Protein 2PTH (pdb70)

Sequence (193 aa):
TIKLIVGLANPGAEYAATRHNAGAWFVDLLAERLRAPLREEAKFFGYTSRVTLGGEDVRLLVPTTFMNLSGKAVAAMASFFRINPDEILVAHDELDLPPGVAKFKLGGGHGGHNGLKDIISKLGNNPNFHRLRIGIGHPGDKNKVVGFVLGKPPVSEQKLIDEAIDEAARCTEMWFTDGLTKATNRLHAFKAQ

InterPro domains:
  IPR001328 Peptidyl-tRNA hydrolase [MF_00083] (3-182)
  IPR001328 Peptidyl-tRNA hydrolase [PF01195] (5-189)
  IPR001328 Peptidyl-tRNA hydrolase [PTHR17224] (4-187)
  IPR001328 Peptidyl-tRNA hydrolase [TIGR00447] (4-176)
  IPR001328 Peptidyl-tRNA hydrolase [cd00462] (5-176)
  IPR018171 Peptidyl-tRNA hydrolase, conserved site [PS01195] (16-29)
  IPR018171 Peptidyl-tRNA hydrolase, conserved site [PS01196] (110-120)
  IPR036416 Peptidyl-tRNA hydrolase superfamily [G3DSA:3.40.50.1470] (1-194)
  IPR036416 Peptidyl-tRNA hydrolase superfamily [SSF53178] (3-192)

Organism: Escherichia coli (strain K12) (NCBI:txid83333)

GO terms:
  GO:0004045 peptidyl-tRNA hydrolase activity (F, EXP)
  GO:0004045 peptidyl-tRNA hydrolase activity (F, IDA)
  GO:0006515 protein quality control for misfolded or incompletely synthesized proteins (P, IDA)
  GO:0071236 cellular response to antibiotic (P, IMP)
  GO:0006515 protein quality control for misfolded or incompletely synthesized proteins (P, IMP)

Radius of gyration: 15.28 Å; Cα contacts (8 Å, |Δi|>4): 411; chains: 1; bounding box: 37×43×44 Å

Secondary structure (DSSP, 8-state):
---EEEE----STTTTTSGGGHHHHHHHHHHHHHT---EEEGGGTEEEEEEEETTEEEEEEEE-S-GGGTHHHHHHHHHHHT--GGGEEEEEEETTS-TT-EEEEES---TT-HHHHHHHHHTTS---SEEEEEE----SSHHHHHHHHTSPPPHHHHHHHHHHHHHHHHHHHHHHHH-HHHHHHHHHHTTT-

CATH classification: 3.40.50.1470

Foldseek 3Di:
DAAEEEFEFEDDPLQVQFQFRLRVVLLVVLCVVQVWDWDDDVQLQFTKTWDQFLNDIHMYTYHHLGQLQLLSNVLSVCVVVVNAQQNYEYEGEAQPAAQQAKAKDFFDQCVPRNNLNSNCVSNPVHRGHMYIYQYHHHPPDDVCVVCRRSDHDDPVSVVSSVNLSVLLSVLVSCCSNPNDVVSRVSRRCRVVD

B-factor: mean 18.9, std 9.04, range [7.7, 60.53]

Solvent-accessible surface area: 9333 Å² total; per-residue (Å²): 107,3,83,0,0,0,0,0,3,13,32,48,101,146,45,54,44,12,17,25,10,0,0,8,41,0,0,72,37,9,6,106,108,74,179,20,113,41,159,91,52,88,128,10,74,0,82,14,17,145,10,89,8,28,62,81,79,0,55,0,0,10,1,28,21,100,6,86,104,0,0,101,0,0,22,25,2,8,86,114,65,207,14,86,34,77,29,0,0,0,0,6,4,27,46,109,20,72,26,2,29,1,57,17,89,98,3,37,52,68,85,58,22,68,0,5,112,16,0,16,62,100,31,64,119,44,40,80,0,17,4,0,44,0,1,1,13,93,38,62,53,182,138,114,30,102,58,38,13,76,19,153,5,76,110,80,46,44,130,68,0,71,75,0,6,40,20,0,5,128,0,0,85,40,22,30,89,78,31,63,102,124,0,31,98,100,1,56,44,50,110,82,202

Nearest PDB structures (foldseek):
  4p7b-assembly2_C  TM=9.935E-01  e=9.769E-43  Salmonella enterica subsp. enterica serovar Typhimurium str. LT2
  7brd-assembly1_A  TM=9.946E-01  e=6.427E-42  Klebsiella pneumoniae
  4zxp-assembly3_A  TM=9.842E-01  e=3.214E-36  Vibrio cholerae O1 biovar El Tor str. N16961
  5ekt-assembly1_A  TM=9.846E-01  e=1.740E-35  Vibrio cholerae O1 biovar El Tor str. N16961
  5ike-assembly1_A  TM=9.834E-01  e=3.794E-35  Vibrio cholerae O1 biovar El Tor str. N16961

Structure (mmCIF, N/CA/C/O backbone):
data_2PTH
#
_entry.id   2PTH
#
_cell.length_a   47.240
_cell.length_b   63.590
_cell.length_c   62.570
_cell.angle_alpha   90.00
_cell.angle_beta   90.00
_cell.angle_gamma   90.00
#
_symmetry.space_group_name_H-M   'P 21 21 21'
#
loop_
_entity.id
_entity.type
_entity.pdbx_description
1 polymer 'PEPTIDYL-TRNA HYDROLASE'
2 water water
#
loop_
_atom_site.group_PDB
_atom_site.id
_atom_site.type_symbol
_atom_site.label_atom_id
_atom_site.label_alt_id
_atom_site.label_comp_id
_atom_site.label_asym_id
_atom_site.label_entity_id
_atom_site.label_seq_id
_atom_site.pdbx_PDB_ins_code
_atom_site.Cartn_x
_atom_site.Cartn_y
_atom_site.Cartn_z
_atom_site.occupancy
_atom_site.B_iso_or_equiv
_atom_site.auth_seq_id
_atom_site.auth_comp_id
_atom_site.auth_asym_id
_atom_site.auth_atom_id
_atom_site.pdbx_PDB_model_num
ATOM 1 N N . THR A 1 1 ? 61.211 29.177 66.942 1.00 26.01 1 THR A N 1
ATOM 2 C CA . THR A 1 1 ? 59.759 29.378 67.157 1.00 25.37 1 THR A CA 1
ATOM 3 C C . THR A 1 1 ? 59.329 30.598 66.320 1.00 22.33 1 THR A C 1
ATOM 4 O O . THR A 1 1 ? 60.189 31.310 65.796 1.00 23.19 1 THR A O 1
ATOM 8 N N . ILE A 1 2 ? 58.022 30.804 66.168 1.00 17.29 2 ILE A N 1
ATOM 9 C CA . ILE A 1 2 ? 57.484 31.912 65.369 1.00 14.84 2 ILE A CA 1
ATOM 10 C C . ILE A 1 2 ? 57.050 33.048 66.298 1.00 13.14 2 ILE A C 1
ATOM 11 O O . ILE A 1 2 ? 56.310 32.820 67.260 1.00 13.79 2 ILE A O 1
ATOM 16 N N . LYS A 1 3 ? 57.532 34.256 66.019 1.00 11.07 3 LYS A N 1
ATOM 17 C CA . LYS A 1 3 ? 57.206 35.432 66.828 1.00 10.70 3 LYS A CA 1
ATOM 18 C C . LYS A 1 3 ? 56.252 36.407 66.127 1.00 10.25 3 LYS A C 1
ATOM 19 O O . LYS A 1 3 ? 55.569 37.187 66.787 1.00 10.65 3 LYS A O 1
ATOM 25 N N . LEU A 1 4 ? 56.185 36.324 64.798 1.00 10.76 4 LEU A N 1
ATOM 26 C CA . LEU A 1 4 ? 55.347 37.208 63.995 1.00 9.44 4 LEU A CA 1
ATOM 27 C C . LEU A 1 4 ? 54.681 36.457 62.842 1.00 8.93 4 LEU A C 1
ATOM 28 O O . LEU A 1 4 ? 55.343 35.701 62.117 1.00 9.80 4 LEU A O 1
ATOM 33 N N . ILE A 1 5 ? 53.378 36.659 62.687 1.00 8.26 5 ILE A N 1
ATOM 34 C CA . ILE A 1 5 ? 52.614 36.066 61.588 1.00 8.02 5 ILE A CA 1
ATOM 35 C C . ILE A 1 5 ? 52.070 37.238 60.752 1.00 9.01 5 ILE A C 1
ATOM 36 O O . ILE A 1 5 ? 51.391 38.129 61.288 1.00 9.92 5 ILE A O 1
ATOM 41 N N . VAL A 1 6 ? 52.379 37.235 59.459 1.00 8.39 6 VAL A N 1
ATOM 42 C CA . VAL A 1 6 ? 51.973 38.289 58.526 1.00 7.78 6 VAL A CA 1
ATOM 43 C C . VAL A 1 6 ? 50.988 37.755 57.486 1.00 8.85 6 VAL A C 1
ATOM 44 O O . VAL A 1 6 ? 51.198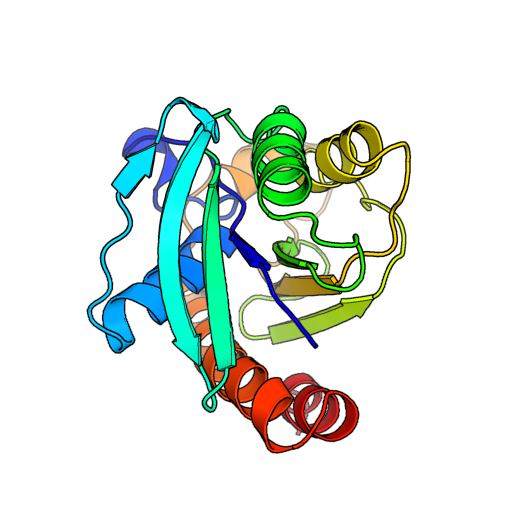 36.671 56.934 1.00 10.47 6 VAL A O 1
ATOM 48 N N . GLY A 1 7 ? 49.926 38.510 57.217 1.00 7.72 7 GLY A N 1
ATOM 49 C CA . GLY A 1 7 ? 48.954 38.112 56.211 1.00 8.66 7 GLY A CA 1
ATOM 50 C C . GLY A 1 7 ? 48.948 39.183 55.132 1.00 9.75 7 GLY A C 1
ATOM 51 O O . GLY A 1 7 ? 48.557 40.322 55.410 1.00 11.45 7 GLY A O 1
ATOM 52 N N . LEU A 1 8 ? 49.380 38.832 53.921 1.00 9.10 8 LEU A N 1
ATOM 53 C CA . LEU A 1 8 ? 49.455 39.784 52.811 1.00 8.67 8 LEU A CA 1
ATOM 54 C C . LEU A 1 8 ? 48.088 40.170 52.248 1.00 10.05 8 LEU A C 1
ATOM 55 O O . LEU A 1 8 ? 47.167 39.337 52.161 1.00 9.21 8 LEU A O 1
ATOM 60 N N . ALA A 1 9 ? 47.973 41.436 51.846 1.00 10.21 9 ALA A N 1
ATOM 61 C CA . ALA A 1 9 ? 46.723 41.964 51.328 1.00 9.34 9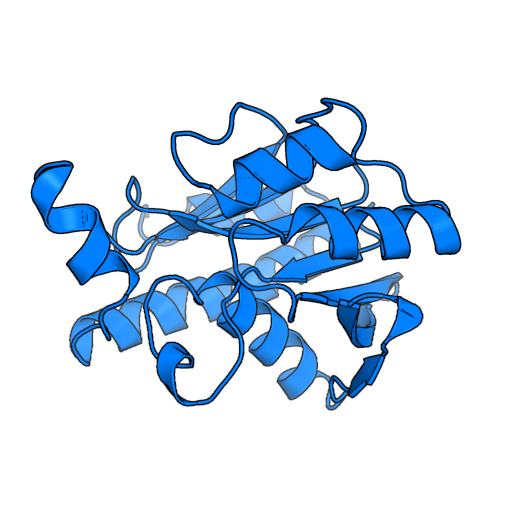 ALA A CA 1
ATOM 62 C C . ALA A 1 9 ? 46.894 43.363 50.763 1.00 10.40 9 ALA A C 1
ATOM 63 O O . ALA A 1 9 ? 47.982 43.952 50.812 1.00 10.86 9 ALA A O 1
ATOM 65 N N . ASN A 1 10 ? 45.800 43.851 50.177 1.00 11.20 10 ASN A N 1
ATOM 66 C CA . ASN A 1 10 ? 45.674 45.224 49.691 1.00 10.73 10 ASN A CA 1
ATOM 67 C C . ASN A 1 10 ? 44.612 45.790 50.638 1.00 11.80 10 ASN A C 1
ATOM 68 O O . ASN A 1 10 ? 43.665 45.086 51.025 1.00 11.58 10 ASN A O 1
ATOM 73 N N . PRO A 1 11 ? 44.748 47.060 51.028 1.00 12.39 11 PRO A N 1
ATOM 74 C CA . PRO A 1 11 ? 43.768 47.645 51.954 1.00 13.56 11 PRO A CA 1
ATOM 75 C C . PRO A 1 11 ? 42.468 48.144 51.352 1.00 15.52 11 PRO A C 1
ATOM 76 O O . PRO A 1 11 ? 42.402 48.468 50.167 1.00 15.33 11 PRO A O 1
ATOM 80 N N . GLY A 1 12 ? 41.437 48.214 52.193 1.00 17.66 12 GLY A N 1
ATOM 81 C CA . GLY A 1 12 ? 40.147 48.728 51.755 1.00 18.82 12 GLY A CA 1
ATOM 82 C C . GLY A 1 12 ? 39.119 47.707 51.324 1.00 21.42 12 GLY A C 1
ATOM 83 O O . GLY A 1 12 ? 39.462 46.618 50.848 1.00 20.44 12 GLY A O 1
ATOM 84 N N . ALA A 1 13 ? 37.846 48.077 51.456 1.00 22.26 13 ALA A N 1
ATOM 85 C CA . ALA A 1 13 ? 36.730 47.200 51.083 1.00 24.43 13 ALA A CA 1
ATOM 86 C C . ALA A 1 13 ? 36.788 46.785 49.607 1.00 24.17 13 ALA A C 1
ATOM 87 O O . ALA A 1 13 ? 36.318 45.710 49.243 1.00 27.62 13 ALA A O 1
ATOM 89 N N . GLU A 1 14 ? 37.391 47.625 48.775 1.00 24.16 14 GLU A N 1
ATOM 90 C CA . GLU A 1 14 ? 37.546 47.356 47.341 1.00 25.13 14 GLU A CA 1
ATOM 91 C C . GLU A 1 14 ? 38.291 46.016 47.067 1.00 24.48 14 GLU A C 1
ATOM 92 O O . GLU A 1 14 ? 37.970 45.307 46.108 1.00 25.84 14 GLU A O 1
ATOM 98 N N . TYR A 1 15 ? 39.247 45.658 47.926 1.00 21.05 15 TYR A N 1
ATOM 99 C CA . TYR A 1 15 ? 40.045 44.438 47.748 1.00 18.68 15 TYR A CA 1
ATOM 100 C C . TYR A 1 15 ? 39.799 43.329 48.775 1.00 18.51 15 TYR A C 1
ATOM 101 O O . TYR A 1 15 ? 40.372 42.241 48.651 1.00 17.56 15 TYR A O 1
ATOM 110 N N . ALA A 1 16 ? 38.926 43.579 49.749 1.00 17.49 16 ALA A N 1
ATOM 111 C CA . ALA A 1 16 ? 38.655 42.631 50.841 1.00 17.87 16 ALA A CA 1
ATOM 112 C C . ALA A 1 16 ? 38.326 41.173 50.508 1.00 17.10 16 ALA A C 1
ATOM 113 O O . ALA A 1 16 ? 38.751 40.263 51.228 1.00 18.57 16 ALA A O 1
ATOM 115 N N . ALA A 1 17 ? 37.558 40.952 49.449 1.00 16.00 17 ALA A N 1
ATOM 116 C CA . ALA A 1 17 ? 37.172 39.599 49.062 1.00 16.08 17 ALA A CA 1
ATOM 117 C C . ALA A 1 17 ? 37.973 39.039 47.895 1.00 15.06 17 ALA A C 1
ATOM 118 O O . ALA A 1 17 ? 37.610 37.991 47.351 1.00 16.19 17 ALA A O 1
ATOM 120 N N . THR A 1 18 ? 39.030 39.731 47.471 1.00 12.49 18 THR A N 1
ATOM 121 C CA . THR A 1 18 ? 39.800 39.239 46.348 1.00 11.60 18 THR A CA 1
ATOM 122 C C . THR A 1 18 ? 40.812 38.163 46.757 1.00 11.83 18 THR A C 1
ATOM 123 O O . THR A 1 18 ? 41.269 38.118 47.904 1.00 11.12 18 THR A O 1
ATOM 127 N N . ARG A 1 19 ? 41.187 37.330 45.788 1.00 11.35 19 ARG A N 1
ATOM 128 C CA . ARG A 1 19 ? 42.133 36.242 46.015 1.00 11.14 19 ARG A CA 1
ATOM 129 C C . ARG A 1 19 ? 43.484 36.683 46.584 1.00 10.37 19 ARG A C 1
ATOM 130 O O . ARG A 1 19 ? 44.085 35.971 47.397 1.00 11.21 19 ARG A O 1
ATOM 138 N N . HIS A 1 20 ? 43.971 37.848 46.159 1.00 11.25 20 HIS A N 1
ATOM 139 C CA . HIS A 1 20 ? 45.259 38.360 46.616 1.00 10.58 20 HIS A CA 1
ATOM 140 C C . HIS A 1 20 ? 45.287 38.689 48.113 1.00 10.54 20 HIS A C 1
ATOM 141 O O . HIS A 1 20 ? 46.356 38.974 48.660 1.00 11.74 20 HIS A O 1
ATOM 148 N N . ASN A 1 21 ? 44.120 38.674 48.759 1.00 9.07 21 ASN A N 1
ATOM 149 C CA . ASN A 1 21 ? 44.012 38.932 50.199 1.00 9.26 21 ASN A CA 1
ATOM 150 C C . ASN A 1 21 ? 43.904 37.635 51.018 1.00 10.36 21 ASN A C 1
ATOM 151 O O . ASN A 1 21 ? 43.600 37.680 52.213 1.00 9.67 21 ASN A O 1
ATOM 156 N N . ALA A 1 22 ? 44.165 36.485 50.397 1.00 9.40 22 ALA A N 1
ATOM 157 C CA . ALA A 1 22 ? 44.053 35.205 51.110 1.00 9.51 22 ALA A CA 1
ATOM 158 C C . ALA A 1 22 ? 44.865 35.155 52.411 1.00 8.79 22 ALA A C 1
ATOM 159 O O . ALA A 1 22 ? 44.400 34.605 53.416 1.00 10.04 22 ALA A O 1
ATOM 161 N N . GLY A 1 23 ? 46.066 35.728 52.400 1.00 8.83 23 GLY A N 1
ATOM 162 C CA . GLY A 1 23 ? 46.897 35.747 53.595 1.00 9.40 23 GLY A CA 1
ATOM 163 C C . GLY A 1 23 ? 46.207 36.470 54.749 1.00 9.22 23 GLY A C 1
ATOM 164 O O . GLY A 1 23 ? 46.256 36.022 55.908 1.00 9.32 23 GLY A O 1
ATOM 165 N N . ALA A 1 24 ? 45.568 37.599 54.443 1.00 9.32 24 ALA A N 1
ATOM 166 C CA . ALA A 1 24 ? 44.849 38.362 55.461 1.00 9.28 24 ALA A CA 1
ATOM 167 C C . ALA A 1 24 ? 43.673 37.557 56.013 1.00 10.12 24 ALA A C 1
ATOM 168 O O . ALA A 1 24 ? 43.357 37.679 57.193 1.00 10.63 24 ALA A O 1
ATOM 170 N N . TRP A 1 25 ? 43.006 36.764 55.168 1.00 9.97 25 TRP A N 1
ATOM 171 C CA . TRP A 1 25 ? 41.871 35.949 55.633 1.00 9.82 25 TRP A CA 1
ATOM 172 C C . TRP A 1 25 ? 42.353 35.028 56.745 1.00 9.85 25 TRP A C 1
ATOM 173 O O . TRP A 1 25 ? 41.662 34.822 57.738 1.00 10.12 25 TRP A O 1
ATOM 184 N N . PHE A 1 26 ? 43.545 34.471 56.565 1.00 9.79 26 PHE A N 1
ATOM 185 C CA . PHE A 1 26 ? 44.129 33.578 57.560 1.00 10.13 26 PHE A CA 1
ATOM 186 C C . PHE A 1 26 ? 44.377 34.312 58.884 1.00 11.00 26 PHE A C 1
ATOM 187 O O . PHE A 1 26 ? 43.963 33.839 59.959 1.00 10.20 26 PHE A O 1
ATOM 195 N N . VAL A 1 27 ? 45.034 35.468 58.814 1.00 9.46 27 VAL A N 1
ATOM 196 C CA . VAL A 1 27 ? 45.309 36.232 60.026 1.00 10.83 27 VAL A CA 1
ATOM 197 C C . VAL A 1 27 ? 44.011 36.685 60.713 1.00 12.19 27 VAL A C 1
ATOM 198 O O . VAL A 1 27 ? 43.918 36.646 61.943 1.00 12.58 27 VAL A O 1
ATOM 202 N N . ASP A 1 28 ? 43.005 37.068 59.925 1.00 11.70 28 ASP A N 1
ATOM 203 C CA . ASP A 1 28 ? 41.716 37.485 60.477 1.00 14.98 28 ASP A CA 1
ATOM 204 C C . ASP A 1 28 ? 41.104 36.335 61.262 1.00 15.05 28 ASP A C 1
ATOM 205 O O . ASP A 1 28 ? 40.548 36.551 62.333 1.00 15.37 28 ASP A O 1
ATOM 210 N N . LEU A 1 29 ? 41.185 35.123 60.714 1.00 14.85 29 LEU A N 1
ATOM 211 C CA . LEU A 1 29 ? 40.633 33.949 61.386 1.00 15.10 29 LEU A CA 1
ATOM 212 C C . LEU A 1 29 ? 41.290 33.751 62.750 1.00 14.89 29 LEU A C 1
ATOM 213 O O . LEU A 1 29 ? 40.593 33.518 63.745 1.00 15.05 29 LEU A O 1
ATOM 218 N N . LEU A 1 30 ? 42.619 33.836 62.810 1.00 14.24 30 LEU A N 1
ATOM 219 C CA . LEU A 1 30 ? 43.323 33.671 64.089 1.00 15.40 30 LEU A CA 1
ATOM 220 C C . LEU A 1 30 ? 42.868 34.713 65.119 1.00 17.09 30 LEU A C 1
ATOM 221 O O . LEU A 1 30 ? 42.573 34.378 66.269 1.00 15.99 30 LEU A O 1
ATOM 226 N N . ALA A 1 31 ? 42.807 35.975 64.698 1.00 15.95 31 ALA A N 1
ATOM 227 C CA . ALA A 1 31 ? 42.388 37.057 65.582 1.00 16.76 31 ALA A CA 1
ATOM 228 C C . ALA A 1 31 ? 40.941 36.875 66.037 1.00 17.89 31 ALA A C 1
ATOM 229 O O . ALA A 1 31 ? 40.636 37.058 67.218 1.00 17.97 31 ALA A O 1
ATOM 231 N N . GLU A 1 32 ? 40.060 36.477 65.124 1.00 17.21 32 GLU A N 1
ATOM 232 C CA . GLU A 1 32 ? 38.646 36.282 65.463 1.00 20.61 32 GLU A CA 1
ATOM 233 C C . GLU A 1 32 ? 38.475 35.208 66.541 1.00 20.93 32 GLU A C 1
ATOM 234 O O . GLU A 1 32 ? 37.832 35.445 67.569 1.00 19.52 32 GLU A O 1
ATOM 240 N N . ARG A 1 33 ? 39.095 34.050 66.332 1.00 20.20 33 ARG A N 1
ATOM 241 C CA . ARG A 1 33 ? 38.978 32.955 67.287 1.00 21.83 33 ARG A CA 1
ATOM 242 C C . ARG A 1 33 ? 39.501 33.264 68.671 1.00 21.87 33 ARG A C 1
ATOM 243 O O . ARG A 1 33 ? 39.012 32.716 69.663 1.00 21.55 33 ARG A O 1
ATOM 251 N N . LEU A 1 34 ? 40.491 34.141 68.743 1.00 19.69 34 LEU A N 1
ATOM 252 C CA . LEU A 1 34 ? 41.060 34.513 70.025 1.00 19.93 34 LEU A CA 1
ATOM 253 C C . LEU A 1 34 ? 40.420 35.787 70.584 1.00 20.52 34 LEU A C 1
ATOM 254 O O . LEU A 1 34 ? 40.701 36.174 71.716 1.00 21.36 34 LEU A O 1
ATOM 259 N N . ARG A 1 35 ? 39.520 36.395 69.807 1.00 19.61 35 ARG A N 1
ATOM 260 C CA . ARG A 1 35 ? 38.850 37.649 70.176 1.00 19.89 35 ARG A CA 1
ATOM 261 C C . ARG A 1 35 ? 39.885 38.760 70.415 1.00 20.20 35 ARG A C 1
ATOM 262 O O . ARG A 1 35 ? 39.724 39.580 71.320 1.00 20.50 35 ARG A O 1
ATOM 270 N N . ALA A 1 36 ? 40.943 38.781 69.602 1.00 20.10 36 ALA A N 1
ATOM 271 C CA . ALA A 1 36 ? 42.010 39.782 69.718 1.00 21.01 36 ALA A CA 1
ATOM 272 C C . ALA A 1 36 ? 42.044 40.637 68.457 1.00 22.51 36 ALA A C 1
ATOM 273 O O . ALA A 1 36 ? 42.878 40.420 67.563 1.00 24.94 36 ALA A O 1
ATOM 275 N N . PRO A 1 37 ? 41.192 41.671 68.403 1.00 21.72 37 PRO A N 1
ATOM 276 C CA . PRO A 1 37 ? 41.054 42.605 67.284 1.00 22.25 37 PRO A CA 1
ATOM 277 C C . PRO A 1 37 ? 42.341 43.257 66.783 1.00 18.40 37 PRO A C 1
ATOM 278 O O . PRO A 1 37 ? 43.233 43.592 67.556 1.00 18.15 37 PRO A O 1
ATOM 282 N N . LEU A 1 38 ? 42.415 43.409 65.469 1.00 18.17 38 LEU A N 1
ATOM 283 C CA . LEU A 1 38 ? 43.549 44.034 64.814 1.00 17.50 38 LEU A CA 1
ATOM 284 C C . LEU A 1 38 ? 43.269 45.532 64.779 1.00 17.30 38 LEU A C 1
ATOM 285 O O . LEU A 1 38 ? 42.149 45.954 64.475 1.00 17.77 38 LEU A O 1
ATOM 290 N N . ARG A 1 39 ? 44.284 46.332 65.072 1.00 15.70 39 ARG A N 1
ATOM 291 C CA . ARG A 1 39 ? 44.136 47.784 65.073 1.00 16.85 39 ARG A CA 1
ATOM 292 C C . ARG A 1 39 ? 45.285 48.360 64.244 1.00 14.47 39 ARG A C 1
ATOM 293 O O . ARG A 1 39 ? 46.427 47.904 64.369 1.00 15.22 39 ARG A O 1
ATOM 301 N N . GLU A 1 40 ? 44.994 49.314 63.364 1.00 13.63 40 GLU A N 1
ATOM 302 C CA . GLU A 1 40 ? 46.056 49.875 62.542 1.00 13.88 40 GLU A CA 1
ATOM 303 C C . GLU A 1 40 ? 47.002 50.769 63.343 1.00 15.57 40 GLU A C 1
ATOM 304 O O . GLU A 1 40 ? 46.558 51.611 64.131 1.00 16.57 40 GLU A O 1
ATOM 310 N N . GLU A 1 41 ? 48.298 50.518 63.216 1.00 15.75 41 GLU A N 1
ATOM 311 C CA . GLU A 1 41 ? 49.306 51.329 63.889 1.00 18.17 41 GLU A CA 1
ATOM 312 C C . GLU A 1 41 ? 50.187 51.940 62.805 1.00 19.13 41 GLU A C 1
ATOM 313 O O . GLU A 1 41 ? 50.884 51.215 62.092 1.00 18.17 41 GLU A O 1
ATOM 319 N N . ALA A 1 42 ? 50.156 53.268 62.692 1.00 19.06 42 ALA A N 1
ATOM 320 C CA . ALA A 1 42 ? 50.937 54.005 61.692 1.00 20.62 42 ALA A CA 1
ATOM 321 C C . ALA A 1 42 ? 52.411 53.601 61.657 1.00 19.99 42 ALA A C 1
ATOM 322 O O . ALA A 1 42 ? 52.986 53.368 60.589 1.00 19.76 42 ALA A O 1
ATOM 324 N N . LYS A 1 43 ? 52.996 53.497 62.842 1.00 19.75 43 LYS A N 1
ATOM 325 C CA . LYS A 1 43 ? 54.397 53.138 63.027 1.00 21.13 43 LYS A CA 1
ATOM 326 C C . LYS A 1 43 ? 54.811 51.838 62.313 1.00 18.88 43 LYS A C 1
ATOM 327 O O . LYS A 1 43 ? 55.964 51.700 61.878 1.00 18.14 43 LYS A O 1
ATOM 333 N N . PHE A 1 44 ? 53.871 50.900 62.196 1.00 14.92 44 PHE A N 1
ATOM 334 C CA . PHE A 1 44 ? 54.138 49.606 61.569 1.00 14.10 44 PHE A CA 1
ATOM 335 C C . PHE A 1 44 ? 53.488 49.430 60.188 1.00 12.49 44 PHE A C 1
ATOM 336 O O . PHE A 1 44 ? 53.562 48.351 59.599 1.00 12.33 44 PHE A O 1
ATOM 344 N N . PHE A 1 45 ? 52.850 50.486 59.686 1.00 11.37 45 PHE A N 1
ATOM 345 C CA . PHE A 1 45 ? 52.207 50.484 58.368 1.00 11.72 45 PHE A CA 1
ATOM 346 C C . PHE A 1 45 ? 51.216 49.338 58.152 1.00 11.15 45 PHE A C 1
ATOM 347 O O . PHE A 1 45 ? 51.174 48.724 57.073 1.00 11.15 45 PHE A O 1
ATOM 355 N N . GLY A 1 46 ? 50.420 49.048 59.177 1.00 11.11 46 GLY A N 1
ATOM 356 C CA . GLY A 1 46 ? 49.445 47.983 59.047 1.00 11.13 46 GLY A CA 1
ATOM 357 C C . GLY A 1 46 ? 48.702 47.686 60.326 1.00 10.45 46 GLY A C 1
ATOM 358 O O . GLY A 1 46 ? 48.919 48.341 61.356 1.00 12.07 46 GLY A O 1
ATOM 359 N N . TYR A 1 47 ? 47.772 46.737 60.236 1.00 10.24 47 TYR A N 1
ATOM 360 C CA . TYR A 1 47 ? 46.986 46.296 61.385 1.00 9.05 47 TYR A CA 1
ATOM 361 C C . TYR A 1 47 ? 47.843 45.353 62.213 1.00 11.30 47 TYR A C 1
ATOM 362 O O . TYR A 1 47 ? 48.517 44.468 61.663 1.00 11.29 47 TYR A O 1
ATOM 371 N N . THR A 1 48 ? 47.818 45.518 63.527 1.00 10.76 48 THR A N 1
ATOM 372 C CA . THR A 1 48 ? 48.601 44.651 64.399 1.00 12.46 48 THR A CA 1
ATOM 373 C C . THR A 1 48 ? 47.750 44.148 65.560 1.00 12.91 48 THR A C 1
ATOM 374 O O . THR A 1 48 ? 46.697 44.718 65.874 1.00 13.18 48 THR A O 1
ATOM 378 N N . SER A 1 49 ? 48.216 43.076 66.187 1.00 12.54 49 SER A N 1
ATOM 379 C CA . SER A 1 49 ? 47.569 42.506 67.359 1.00 13.91 49 SER A CA 1
ATOM 380 C C . SER A 1 49 ? 48.591 41.616 68.062 1.00 15.28 49 SER A C 1
ATOM 381 O O . SER A 1 49 ? 49.634 41.282 67.491 1.00 14.06 49 SER A O 1
ATOM 384 N N . ARG A 1 50 ? 48.307 41.263 69.308 1.00 17.24 50 ARG A N 1
ATOM 385 C CA . ARG A 1 50 ? 49.193 40.406 70.094 1.00 19.82 50 ARG A CA 1
ATOM 386 C C . ARG A 1 50 ? 48.310 39.305 70.653 1.00 19.54 50 ARG A C 1
ATOM 387 O O . ARG A 1 50 ? 47.258 39.587 71.236 1.00 21.24 50 ARG A O 1
ATOM 395 N N . VAL A 1 51 ? 48.693 38.055 70.431 1.00 18.12 51 VAL A N 1
ATOM 396 C CA . VAL A 1 51 ? 47.899 36.936 70.917 1.00 18.63 51 VAL A CA 1
ATOM 397 C C . VAL A 1 51 ? 48.760 35.847 71.548 1.00 19.05 51 VAL A C 1
ATOM 398 O O . VAL A 1 51 ? 49.985 35.857 71.434 1.00 17.48 51 VAL A O 1
ATOM 402 N N . THR A 1 52 ? 48.097 34.915 72.221 1.00 19.86 52 THR A N 1
ATOM 403 C CA . THR A 1 52 ? 48.769 33.788 72.841 1.00 21.55 52 THR A CA 1
ATOM 404 C C . THR A 1 52 ? 48.328 32.597 72.001 1.00 21.19 52 THR A C 1
ATOM 405 O O . THR A 1 52 ? 47.134 32.345 71.840 1.00 23.26 52 THR A O 1
ATOM 409 N N . LEU A 1 53 ? 49.288 31.906 71.411 1.00 19.77 53 LEU A N 1
ATOM 410 C CA . LEU A 1 53 ? 48.986 30.767 70.574 1.00 20.73 53 LEU A CA 1
ATOM 411 C C . LEU A 1 53 ? 49.847 29.600 71.061 1.00 20.67 53 LEU 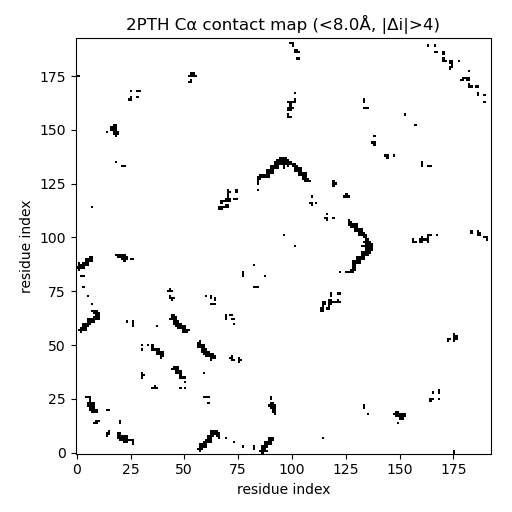A C 1
ATOM 412 O O . LEU A 1 53 ? 51.075 29.710 71.140 1.00 19.68 53 LEU A O 1
ATOM 417 N N . GLY A 1 54 ? 49.194 28.514 71.462 1.00 20.29 54 GLY A N 1
ATOM 418 C CA . GLY A 1 54 ? 49.919 27.359 71.962 1.00 20.28 54 GLY A CA 1
ATOM 419 C C . GLY A 1 54 ? 50.745 27.726 73.179 1.00 20.95 54 GLY A C 1
ATOM 420 O O . GLY A 1 54 ? 51.776 27.109 73.441 1.00 23.23 54 GLY A O 1
ATOM 421 N N . GLY A 1 55 ? 50.278 28.724 73.928 1.00 20.13 55 GLY A N 1
ATOM 422 C CA . GLY A 1 55 ? 50.980 29.187 75.114 1.00 18.82 55 GLY A CA 1
ATOM 423 C C . GLY A 1 55 ? 52.073 30.206 74.838 1.00 18.19 55 GLY A C 1
ATOM 424 O O . GLY A 1 55 ? 52.609 30.804 75.770 1.00 18.75 55 GLY A O 1
ATOM 425 N N . GLU A 1 56 ? 52.389 30.435 73.563 1.00 16.90 56 GLU A N 1
ATOM 426 C CA . GLU A 1 56 ? 53.446 31.368 73.182 1.00 15.35 56 GLU A CA 1
ATOM 427 C C . GLU A 1 56 ? 52.933 32.743 72.781 1.00 16.52 56 GLU A C 1
ATOM 428 O O . GLU A 1 56 ? 51.817 32.868 72.270 1.00 16.37 56 GLU A O 1
ATOM 434 N N . ASP A 1 57 ? 53.780 33.751 72.986 1.00 16.00 57 ASP A N 1
ATOM 435 C CA . ASP A 1 57 ? 53.496 35.160 72.679 1.00 18.03 57 ASP A CA 1
ATOM 436 C C . ASP A 1 57 ? 53.761 35.390 71.186 1.00 17.64 57 ASP A C 1
ATOM 437 O O . ASP A 1 57 ? 54.905 35.273 70.740 1.00 16.81 57 ASP A O 1
ATOM 442 N N . VAL A 1 58 ? 52.723 35.735 70.426 1.00 14.88 58 VAL A N 1
ATOM 443 C CA . VAL A 1 58 ? 52.866 35.944 68.988 1.00 13.77 58 VAL A CA 1
ATOM 444 C C . VAL A 1 58 ? 52.213 37.253 68.538 1.00 13.82 58 VAL A C 1
ATOM 445 O O . VAL A 1 58 ? 51.139 37.615 69.022 1.00 15.42 58 VAL A O 1
ATOM 449 N N . ARG A 1 59 ? 52.871 37.973 67.630 1.00 12.67 59 ARG A N 1
ATOM 450 C CA . ARG A 1 59 ? 52.305 39.207 67.090 1.00 11.24 59 ARG A CA 1
ATOM 451 C C . ARG A 1 59 ? 51.750 38.961 65.676 1.00 10.20 59 ARG A C 1
ATOM 452 O O . ARG A 1 59 ? 52.268 38.127 64.927 1.00 10.12 59 ARG A O 1
ATOM 460 N N . LEU A 1 60 ? 50.677 39.671 65.339 1.00 9.09 60 LEU A N 1
ATOM 461 C CA . LEU A 1 60 ? 50.021 39.555 64.041 1.00 9.25 60 LEU A CA 1
ATOM 462 C C . LEU A 1 60 ? 50.156 40.862 63.271 1.00 10.06 60 LEU A C 1
ATOM 463 O O . LEU A 1 60 ? 50.101 41.944 63.870 1.00 10.53 60 LEU A O 1
ATOM 468 N N . LEU A 1 61 ? 50.288 40.762 61.952 1.00 8.80 61 LEU A N 1
ATOM 469 C CA . LEU A 1 61 ? 50.410 41.936 61.093 1.00 9.00 61 LEU A CA 1
ATOM 470 C C . LEU A 1 61 ? 49.740 41.746 59.738 1.00 9.37 61 LEU A C 1
ATOM 471 O O . LEU A 1 61 ? 49.914 40.705 59.099 1.00 9.87 61 LEU A O 1
ATOM 476 N N . VAL A 1 62 ? 48.929 42.718 59.331 1.00 7.80 62 VAL A N 1
ATOM 477 C CA . VAL A 1 62 ? 48.323 42.717 58.004 1.00 9.17 62 VAL A CA 1
ATOM 478 C C . VAL A 1 62 ? 48.707 44.121 57.489 1.00 10.24 62 VAL A C 1
ATOM 479 O O . VAL A 1 62 ? 48.192 45.129 57.981 1.00 11.00 62 VAL A O 1
ATOM 483 N N . PRO A 1 63 ? 49.667 44.210 56.555 1.00 10.13 63 PRO A N 1
ATOM 484 C CA . PRO A 1 63 ? 50.086 45.517 56.028 1.00 10.46 63 PRO A CA 1
ATOM 485 C C . PRO A 1 63 ? 48.964 46.309 55.341 1.00 10.24 63 PRO A C 1
ATOM 486 O O . PRO A 1 63 ? 48.053 45.725 54.731 1.00 10.55 63 PRO A O 1
ATOM 490 N N . THR A 1 64 ? 49.042 47.637 55.427 1.00 10.10 64 THR A N 1
ATOM 491 C CA . THR A 1 64 ? 48.067 48.504 54.757 1.00 10.67 64 THR A CA 1
ATOM 492 C C . THR A 1 64 ? 48.822 49.388 53.744 1.00 12.16 64 THR A C 1
ATOM 493 O O . THR A 1 64 ? 48.327 50.434 53.314 1.00 14.25 64 THR A O 1
ATOM 497 N N . THR A 1 65 ? 49.986 48.912 53.316 1.00 11.26 65 THR A N 1
ATOM 498 C CA . THR A 1 65 ? 50.867 49.625 52.383 1.00 11.23 65 THR A CA 1
ATOM 499 C C . THR A 1 65 ? 50.519 49.480 50.895 1.00 10.87 65 THR A C 1
ATOM 500 O O . THR A 1 65 ? 51.024 50.249 50.067 1.00 10.86 65 THR A O 1
ATOM 504 N N . PHE A 1 66 ? 49.685 48.473 50.600 1.00 9.91 66 PHE A N 1
ATOM 505 C CA . PHE A 1 66 ? 49.311 47.977 49.263 1.00 9.40 66 PHE A CA 1
ATOM 506 C C . PHE A 1 66 ? 50.358 46.858 49.060 1.00 9.50 66 PHE A C 1
ATOM 507 O O . PHE A 1 66 ? 51.497 46.943 49.555 1.00 9.58 66 PHE A O 1
ATOM 515 N N . MET A 1 67 ? 49.953 45.812 48.346 1.00 10.22 67 MET A N 1
ATOM 516 C CA . MET A 1 67 ? 50.774 44.615 48.148 1.00 9.85 67 MET A CA 1
ATOM 517 C C . MET A 1 67 ? 52.249 44.776 47.826 1.00 9.76 67 MET A C 1
ATOM 518 O O . MET A 1 67 ? 53.116 44.246 48.534 1.00 10.41 67 MET A O 1
ATOM 523 N N . ASN A 1 68 ? 52.545 45.514 46.768 1.00 10.16 68 ASN A N 1
ATOM 524 C CA . ASN A 1 68 ? 53.925 45.668 46.326 1.00 11.23 68 ASN A CA 1
ATOM 525 C C . ASN A 1 68 ? 54.845 46.459 47.231 1.00 10.99 68 ASN A C 1
ATOM 526 O O . ASN A 1 68 ? 56.052 46.507 46.988 1.00 11.84 68 ASN A O 1
ATOM 531 N N . LEU A 1 69 ? 54.288 47.030 48.298 1.00 11.25 69 LEU A N 1
ATOM 532 C CA . LEU A 1 69 ? 55.053 47.823 49.269 1.00 12.55 69 LEU A CA 1
ATOM 533 C C . LEU A 1 69 ? 55.024 47.190 50.677 1.00 12.54 69 LEU A C 1
ATOM 534 O O . LEU A 1 69 ? 55.407 47.830 51.672 1.00 12.22 69 LEU A O 1
ATOM 539 N N . SER A 1 70 ? 54.622 45.916 50.744 1.00 11.62 70 SER A N 1
ATOM 540 C CA . SER A 1 70 ? 54.525 45.155 51.998 1.00 12.11 70 SER A CA 1
ATOM 541 C C . SER A 1 70 ? 55.799 45.056 52.847 1.00 10.85 70 SER A C 1
ATOM 542 O O . SER A 1 70 ? 55.726 44.992 54.084 1.00 11.31 70 SER A O 1
ATOM 545 N N . GLY A 1 71 ? 56.952 44.989 52.189 1.00 11.15 71 GLY A N 1
ATOM 546 C CA . GLY A 1 71 ? 58.220 44.848 52.902 1.00 11.53 71 GLY A CA 1
ATOM 547 C C . GLY A 1 71 ? 58.444 45.861 54.012 1.00 11.52 71 GLY A C 1
ATOM 548 O O . GLY A 1 71 ? 58.993 45.551 55.060 1.00 11.84 71 GLY A O 1
ATOM 549 N N . LYS A 1 72 ? 58.013 47.083 53.748 1.00 12.15 72 LYS A N 1
ATOM 550 C CA . LYS A 1 72 ? 58.108 48.217 54.658 1.00 14.06 72 LYS A CA 1
ATOM 551 C C . LYS A 1 72 ? 57.485 47.901 56.045 1.00 12.57 72 LYS A C 1
ATOM 552 O O . LYS A 1 72 ? 58.096 48.147 57.094 1.00 11.92 72 LYS A O 1
ATOM 563 N N . ALA A 1 73 ? 56.279 47.331 56.042 1.00 10.13 73 ALA A N 1
ATOM 564 C CA . ALA A 1 73 ? 55.587 46.983 57.280 1.00 9.31 73 ALA A CA 1
ATOM 565 C C . ALA A 1 73 ? 56.285 45.835 58.031 1.00 9.78 73 ALA A C 1
ATOM 566 O O . ALA A 1 73 ? 56.529 45.926 59.239 1.00 10.79 73 ALA A O 1
ATOM 568 N N . VAL A 1 74 ? 56.630 44.764 57.313 1.00 9.66 74 VAL A N 1
ATOM 569 C CA . VAL A 1 74 ? 57.285 43.616 57.939 1.00 9.29 74 VAL A CA 1
ATOM 570 C C . VAL A 1 74 ? 58.612 44.039 58.563 1.00 9.82 74 VAL A C 1
ATOM 571 O O . VAL A 1 74 ? 58.895 43.711 59.715 1.00 11.38 74 VAL A O 1
ATOM 575 N N . ALA A 1 75 ? 59.393 44.821 57.823 1.00 10.29 75 ALA A N 1
ATOM 576 C CA . ALA A 1 75 ? 60.682 45.312 58.300 1.00 11.31 75 ALA A CA 1
ATOM 577 C C . ALA A 1 75 ? 60.525 46.202 59.540 1.00 11.77 75 ALA A C 1
ATOM 578 O O . ALA A 1 75 ? 61.291 46.071 60.497 1.00 11.42 75 ALA A O 1
ATOM 580 N N . ALA A 1 76 ? 59.527 47.089 59.542 1.00 12.69 76 ALA A N 1
ATOM 581 C CA . ALA A 1 76 ? 59.299 47.979 60.697 1.00 13.49 76 ALA A CA 1
ATOM 582 C C . ALA A 1 76 ? 58.986 47.175 61.967 1.00 14.45 76 ALA A C 1
ATOM 583 O O . ALA A 1 76 ? 59.542 47.431 63.043 1.00 14.79 76 ALA A O 1
ATOM 585 N N . MET A 1 77 ? 58.109 46.185 61.843 1.00 13.99 77 MET A N 1
ATOM 586 C CA . MET A 1 77 ? 57.739 45.355 62.989 1.00 14.35 77 MET A CA 1
ATOM 587 C C . MET A 1 77 ? 58.917 44.501 63.460 1.00 12.96 77 MET A C 1
ATOM 588 O O . MET A 1 77 ? 59.213 44.428 64.655 1.00 14.00 77 MET A O 1
ATOM 597 N N . ALA A 1 78 ? 59.589 43.848 62.517 1.00 13.16 78 ALA A N 1
ATOM 598 C CA . ALA A 1 78 ? 60.725 42.992 62.840 1.00 13.47 78 ALA A CA 1
ATOM 599 C C . ALA A 1 78 ? 61.846 43.781 63.518 1.00 14.50 78 ALA A C 1
ATOM 600 O O . ALA A 1 78 ? 62.496 43.279 64.439 1.00 14.59 78 ALA A O 1
ATOM 602 N N . SER A 1 79 ? 62.071 45.016 63.079 1.00 14.09 79 SER A N 1
ATOM 603 C CA . SER A 1 79 ? 63.131 45.819 63.682 1.00 16.15 79 SER A CA 1
ATOM 604 C C . SER A 1 79 ? 62.782 46.304 65.094 1.00 15.62 79 SER A C 1
ATOM 605 O O . SER A 1 79 ? 63.621 46.241 65.993 1.00 16.14 79 SER A O 1
ATOM 610 N N . PHE A 1 80 ? 61.541 46.721 65.315 1.00 13.46 80 PHE A N 1
ATOM 611 C CA . PHE A 1 80 ? 61.153 47.195 66.637 1.00 14.52 80 PHE A CA 1
ATOM 612 C C . PHE A 1 80 ? 61.192 46.096 67.709 1.00 16.12 80 PHE A C 1
ATOM 613 O O . PHE A 1 80 ? 61.635 46.319 68.839 1.00 16.56 80 PHE A O 1
ATOM 621 N N . PHE A 1 81 ? 60.665 44.927 67.371 1.00 14.57 81 PHE A N 1
ATOM 622 C CA . PHE A 1 81 ? 60.629 43.815 68.317 1.00 14.75 81 PHE A CA 1
ATOM 623 C C . PHE A 1 81 ? 61.848 42.900 68.217 1.00 13.88 81 PHE A C 1
ATOM 624 O O . PHE A 1 81 ? 61.949 41.914 68.940 1.00 14.07 81 PHE A O 1
ATOM 632 N N . ARG A 1 82 ? 62.757 43.236 67.306 1.00 13.30 82 ARG A N 1
ATOM 633 C CA . ARG A 1 82 ? 63.987 42.481 67.088 1.00 14.75 82 ARG A CA 1
ATOM 634 C C . ARG A 1 82 ? 63.714 40.997 66.807 1.00 14.46 82 ARG A C 1
ATOM 635 O O . ARG A 1 82 ? 64.174 40.110 67.526 1.00 15.35 82 ARG A O 1
ATOM 643 N N . ILE A 1 83 ? 62.995 40.754 65.720 1.00 13.60 83 ILE A N 1
ATOM 644 C CA . ILE A 1 83 ? 62.607 39.412 65.289 1.00 13.04 83 ILE A CA 1
ATOM 645 C C . ILE A 1 83 ? 63.440 39.006 64.070 1.00 13.82 83 ILE A C 1
ATOM 646 O O . ILE A 1 83 ? 63.597 39.791 63.125 1.00 14.60 83 ILE A O 1
ATOM 651 N N . ASN A 1 84 ? 64.005 37.802 64.103 1.00 12.44 84 ASN A N 1
ATOM 652 C CA . ASN A 1 84 ? 64.816 37.298 62.989 1.00 13.16 84 ASN A CA 1
ATOM 653 C C . ASN A 1 84 ? 63.921 36.804 61.848 1.00 13.31 84 ASN A C 1
ATOM 654 O O . ASN A 1 84 ? 62.797 36.365 62.089 1.00 12.41 84 ASN A O 1
ATOM 659 N N . PRO A 1 85 ? 64.427 36.810 60.602 1.00 13.95 85 PRO A N 1
ATOM 660 C CA . PRO A 1 85 ? 63.617 36.355 59.467 1.00 14.14 85 PRO A CA 1
ATOM 661 C C . PRO A 1 85 ? 63.027 34.955 59.640 1.00 13.70 85 PRO A C 1
ATOM 662 O O . PRO A 1 85 ? 61.869 34.729 59.277 1.00 13.03 85 PRO A O 1
ATOM 666 N N . ASP A 1 86 ? 63.785 34.027 60.228 1.00 12.86 86 ASP A N 1
ATOM 667 C CA . ASP A 1 86 ? 63.250 32.681 60.408 1.00 14.03 86 ASP A CA 1
ATOM 668 C C . ASP A 1 86 ? 62.292 32.518 61.585 1.00 13.35 86 ASP A C 1
ATOM 669 O O . ASP A 1 86 ? 61.846 31.403 61.884 1.00 14.22 86 ASP A O 1
ATOM 674 N N . GLU A 1 87 ? 61.946 33.641 62.215 1.00 11.16 87 GLU A N 1
ATOM 675 C CA . GLU A 1 87 ? 60.970 33.681 63.297 1.00 11.07 87 GLU A CA 1
ATOM 676 C C . GLU A 1 87 ? 59.691 34.344 62.755 1.00 9.28 87 GLU A C 1
ATOM 677 O O . GLU A 1 87 ? 58.772 34.670 63.508 1.00 10.85 87 GLU A O 1
ATOM 683 N N . ILE A 1 88 ? 59.630 34.510 61.440 1.00 9.63 88 ILE A N 1
ATOM 684 C CA . ILE A 1 88 ? 58.476 35.128 60.787 1.00 9.41 88 ILE A CA 1
ATOM 685 C C . ILE A 1 88 ? 57.772 34.134 59.866 1.00 9.30 88 ILE A C 1
ATOM 686 O O . ILE A 1 88 ? 58.430 33.391 59.119 1.00 9.75 88 ILE A O 1
ATOM 691 N N . LEU A 1 89 ? 56.442 34.136 59.923 1.00 8.71 89 LEU A N 1
ATOM 692 C CA . LEU A 1 89 ? 55.597 33.297 59.057 1.00 9.28 89 LEU A CA 1
ATOM 693 C C . LEU A 1 89 ? 54.744 34.249 58.208 1.00 9.03 89 LEU A C 1
ATOM 694 O O . LEU A 1 89 ? 53.980 35.053 58.755 1.00 10.00 89 LEU A O 1
ATOM 699 N N . VAL A 1 90 ? 54.881 34.165 56.887 1.00 8.74 90 VAL A N 1
ATOM 700 C CA . VAL A 1 90 ? 54.112 35.005 55.976 1.00 8.06 90 VAL A CA 1
ATOM 701 C C . VAL A 1 90 ? 53.082 34.158 55.226 1.00 8.81 90 VAL A C 1
ATOM 702 O O . VAL A 1 90 ? 53.450 33.234 54.475 1.00 8.98 90 VAL A O 1
ATOM 706 N N . ALA A 1 91 ? 51.805 34.475 55.436 1.00 8.02 91 ALA A N 1
ATOM 707 C CA . ALA A 1 91 ? 50.700 33.788 54.782 1.00 8.29 91 ALA A CA 1
ATOM 708 C C . ALA A 1 91 ? 50.388 34.535 53.492 1.00 9.06 91 ALA A C 1
ATOM 709 O O . ALA A 1 91 ? 50.235 35.759 53.499 1.00 9.48 91 ALA A O 1
ATOM 711 N N . HIS A 1 92 ? 50.255 33.809 52.387 1.00 7.98 92 HIS A N 1
ATOM 712 C CA . HIS A 1 92 ? 49.978 34.443 51.100 1.00 8.70 92 HIS A CA 1
ATOM 713 C C . HIS A 1 92 ? 49.235 33.495 50.156 1.00 9.34 92 HIS A C 1
ATOM 714 O O . HIS A 1 92 ? 49.241 32.274 50.356 1.00 9.89 92 HIS A O 1
ATOM 721 N N . ASP A 1 93 ? 48.588 34.074 49.144 1.00 8.25 93 ASP A N 1
ATOM 722 C CA . ASP A 1 93 ? 47.893 33.315 48.108 1.00 8.12 93 ASP A CA 1
ATOM 723 C C . ASP A 1 93 ? 48.941 32.675 47.201 1.00 7.71 93 ASP A C 1
ATOM 724 O O . ASP A 1 93 ? 49.966 33.294 46.871 1.00 9.09 93 ASP A O 1
ATOM 729 N N . GLU A 1 94 ? 48.656 31.451 46.773 1.00 8.79 94 GLU A N 1
ATOM 730 C CA . GLU A 1 94 ? 49.563 30.670 45.937 1.00 9.14 94 GLU A CA 1
ATOM 731 C C . GLU A 1 94 ? 48.869 30.154 44.658 1.00 9.15 94 GLU A C 1
ATOM 732 O O . GLU A 1 94 ? 47.976 29.302 44.721 1.00 9.32 94 GLU A O 1
ATOM 738 N N . LEU A 1 95 ? 49.303 30.657 43.502 1.00 10.82 95 LEU A N 1
ATOM 739 C CA . LEU A 1 95 ? 48.736 30.242 42.207 1.00 11.61 95 LEU A CA 1
ATOM 740 C C . LEU A 1 95 ? 49.042 28.777 41.866 1.00 12.04 95 LEU A C 1
ATOM 741 O O . LEU A 1 95 ? 48.248 28.117 41.189 1.00 12.21 95 LEU A O 1
ATOM 746 N N . ASP A 1 96 ? 50.178 28.279 42.357 1.00 10.80 96 ASP A N 1
ATOM 747 C CA . ASP A 1 96 ? 50.626 26.915 42.069 1.00 12.58 96 ASP A CA 1
ATOM 748 C C . ASP A 1 96 ? 49.987 25.772 42.862 1.00 12.44 96 ASP A C 1
ATOM 749 O O . ASP A 1 96 ? 50.410 24.616 42.731 1.00 13.23 96 ASP A O 1
ATOM 754 N N . LEU A 1 97 ? 49.014 26.101 43.706 1.00 10.31 97 LEU A N 1
ATOM 755 C CA . LEU A 1 97 ? 48.280 25.107 44.484 1.00 10.67 97 LEU A CA 1
ATOM 756 C C . LEU A 1 97 ? 46.796 25.396 44.234 1.00 11.68 97 LEU A C 1
ATOM 757 O O . LEU A 1 97 ? 46.406 26.558 44.083 1.00 10.43 97 LEU A O 1
ATOM 762 N N . PRO A 1 98 ? 45.953 24.348 44.164 1.00 9.99 98 PRO A N 1
ATOM 763 C CA . PRO A 1 98 ? 44.523 24.581 43.920 1.00 10.33 98 PRO A CA 1
ATOM 764 C C . PRO A 1 98 ? 43.749 24.975 45.182 1.00 10.50 98 PRO A C 1
ATOM 765 O O . PRO A 1 98 ? 44.249 24.819 46.315 1.00 9.81 98 PRO A O 1
ATOM 769 N N . PRO A 1 99 ? 42.553 25.573 45.008 1.00 10.74 99 PRO A N 1
ATOM 770 C CA . PRO A 1 99 ? 41.755 25.953 46.171 1.00 10.66 99 PRO A CA 1
ATOM 771 C C . PRO A 1 99 ? 41.460 24.670 46.996 1.00 11.27 99 PRO A C 1
ATOM 772 O O . PRO A 1 99 ? 41.099 23.634 46.427 1.00 10.51 99 PRO A O 1
ATOM 779 N N . GLY A 1 100 ? 41.653 24.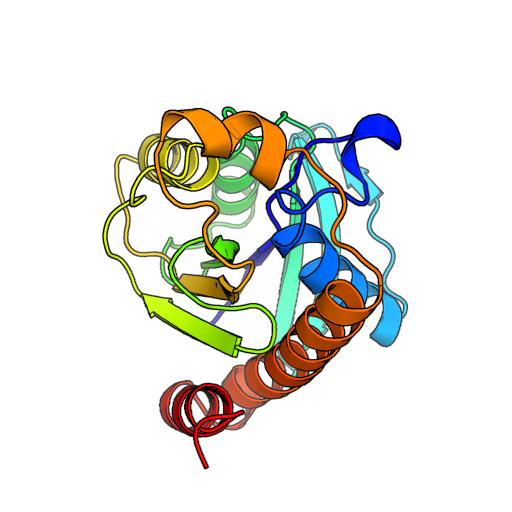741 48.312 1.00 10.78 100 GLY A N 1
ATOM 780 C CA . GLY A 1 100 ? 41.422 23.597 49.183 1.00 10.88 100 GLY A CA 1
ATOM 781 C C . GLY A 1 100 ? 42.699 23.002 49.772 1.00 11.75 100 GLY A C 1
ATOM 782 O O . GLY A 1 100 ? 42.654 22.209 50.717 1.00 11.87 100 GLY A O 1
ATOM 783 N N . VAL A 1 101 ? 43.846 23.429 49.249 1.00 10.00 101 VAL A N 1
ATOM 784 C CA . VAL A 1 101 ? 45.148 22.939 49.686 1.00 9.81 101 VAL A CA 1
ATOM 785 C C . VAL A 1 101 ? 46.005 24.096 50.209 1.00 10.23 101 VAL A C 1
ATOM 786 O O . VAL A 1 101 ? 45.891 25.230 49.731 1.00 11.01 101 VAL A O 1
ATOM 790 N N . ALA A 1 102 ? 46.838 23.820 51.202 1.00 9.69 102 ALA A N 1
ATOM 791 C CA . ALA A 1 102 ? 47.751 24.823 51.759 1.00 9.84 102 ALA A CA 1
ATOM 792 C C . ALA A 1 102 ? 49.037 24.079 52.150 1.00 12.21 102 ALA A C 1
ATOM 793 O O . ALA A 1 102 ? 48.990 22.887 52.490 1.00 12.44 102 ALA A O 1
ATOM 795 N N . LYS A 1 103 ? 50.180 24.761 52.084 1.00 10.75 103 LYS A N 1
ATOM 796 C CA . LYS A 1 103 ? 51.467 24.154 52.434 1.00 11.15 103 LYS A CA 1
ATOM 797 C C . LYS A 1 103 ? 52.404 25.136 53.129 1.00 12.24 103 LYS A C 1
ATOM 798 O O . LYS A 1 103 ? 52.312 26.341 52.908 1.00 12.65 103 LYS A O 1
ATOM 804 N N . PHE A 1 104 ? 53.291 24.613 53.974 1.00 11.53 104 PHE A N 1
ATOM 805 C CA . PHE A 1 104 ? 54.313 25.413 54.647 1.00 11.08 104 PHE A CA 1
ATOM 806 C C . PHE A 1 104 ? 55.562 25.282 53.787 1.00 12.30 104 PHE A C 1
ATOM 807 O O . PHE A 1 104 ? 55.758 24.255 53.125 1.00 14.11 104 PHE A O 1
ATOM 815 N N . LYS A 1 105 ? 56.417 26.297 53.823 1.00 12.68 105 LYS A N 1
ATOM 816 C CA . LYS A 1 105 ? 57.678 26.314 53.080 1.00 13.46 105 LYS A CA 1
ATOM 817 C C . LYS A 1 105 ? 58.631 27.288 53.801 1.00 13.18 105 LYS A C 1
ATOM 818 O O . LYS A 1 105 ? 58.188 28.267 54.395 1.00 12.62 105 LYS A O 1
ATOM 829 N N . LEU A 1 106 ? 59.915 26.969 53.825 1.00 12.35 106 LEU A N 1
ATOM 830 C CA . LEU A 1 106 ? 60.905 27.850 54.428 1.00 12.98 106 LEU A CA 1
ATOM 831 C C . LEU A 1 106 ? 61.825 28.276 53.304 1.00 14.05 106 LEU A C 1
ATOM 832 O O . LEU A 1 106 ? 62.399 27.419 52.623 1.00 15.62 106 LEU A O 1
ATOM 837 N N . GLY A 1 107 ? 61.909 29.580 53.066 1.00 13.16 107 GLY A N 1
ATOM 838 C CA . GLY A 1 107 ? 62.796 30.095 52.040 1.00 14.04 107 GLY A CA 1
ATOM 839 C C . GLY A 1 107 ? 62.297 29.949 50.619 1.00 15.56 107 GLY A C 1
ATOM 840 O O . GLY A 1 107 ? 61.115 29.682 50.387 1.00 16.62 107 GLY A O 1
ATOM 841 N N . GLY A 1 108 ? 63.218 30.076 49.665 1.00 17.54 108 GLY A N 1
ATOM 842 C CA . GLY A 1 108 ? 62.864 29.988 48.258 1.00 17.53 108 GLY A CA 1
ATOM 843 C C . GLY A 1 108 ? 62.703 31.394 47.703 1.00 19.14 108 GLY A C 1
ATOM 844 O O . GLY A 1 108 ? 62.938 32.375 48.411 1.00 20.70 108 GLY A O 1
ATOM 845 N N . GLY A 1 109 ? 62.297 31.521 46.454 1.00 18.76 109 GLY A N 1
ATOM 846 C CA . GLY A 1 109 ? 62.164 32.861 45.906 1.00 19.31 109 GLY A CA 1
ATOM 847 C C . GLY A 1 109 ? 60.783 33.432 46.140 1.00 19.03 109 GLY A C 1
ATOM 848 O O . GLY A 1 109 ? 60.055 33.003 47.035 1.00 20.83 109 GLY A O 1
ATOM 849 N N . HIS A 1 110 ? 60.420 34.416 45.333 1.00 18.03 110 HIS A N 1
ATOM 850 C CA . HIS A 1 110 ? 59.101 35.023 45.435 1.00 16.60 110 HIS A CA 1
ATOM 851 C C . HIS A 1 110 ? 58.159 34.345 44.429 1.00 16.25 110 HIS A C 1
ATOM 852 O O . HIS A 1 110 ? 56.939 34.457 44.537 1.00 15.92 110 HIS A O 1
ATOM 859 N N . GLY A 1 111 ? 58.739 33.668 43.435 1.00 16.00 111 GLY A N 1
ATOM 860 C CA . GLY A 1 111 ? 57.946 32.990 42.418 1.00 15.66 111 GLY A CA 1
ATOM 861 C C . GLY A 1 111 ? 56.984 33.875 41.640 1.00 16.11 111 GLY A C 1
ATOM 862 O O . GLY A 1 111 ? 55.971 33.407 41.133 1.00 18.33 111 GLY A O 1
ATOM 863 N N . GLY A 1 112 ? 57.312 35.158 41.525 1.00 15.22 112 GLY A N 1
ATOM 864 C CA . GLY A 1 112 ? 56.465 36.099 40.807 1.00 14.26 112 GLY A CA 1
ATOM 865 C C . GLY A 1 112 ? 55.459 36.867 41.660 1.00 14.54 112 GLY A C 1
ATOM 866 O O . GLY A 1 112 ? 54.778 37.752 41.142 1.00 15.73 112 GLY A O 1
ATOM 867 N N . HIS A 1 113 ? 55.355 36.532 42.950 1.00 12.67 113 HIS A N 1
ATOM 868 C CA . HIS A 1 113 ? 54.433 37.214 43.866 1.00 10.89 113 HIS A CA 1
ATOM 869 C C . HIS A 1 113 ? 55.142 38.499 44.314 1.00 10.59 113 HIS A C 1
ATOM 870 O O . HIS A 1 113 ? 56.141 38.447 45.037 1.00 11.13 113 HIS A O 1
ATOM 877 N N . ASN A 1 114 ? 54.601 39.649 43.919 1.00 11.68 114 ASN A N 1
ATOM 878 C CA . ASN A 1 114 ? 55.225 40.932 44.241 1.00 12.15 114 ASN A CA 1
ATOM 879 C C . ASN A 1 114 ? 55.231 41.362 45.707 1.00 11.98 114 ASN A C 1
ATOM 880 O O . ASN A 1 114 ? 56.043 42.199 46.116 1.00 13.30 114 ASN A O 1
ATOM 885 N N . GLY A 1 115 ? 54.342 40.777 46.507 1.00 10.64 115 GLY A N 1
ATOM 886 C CA . GLY A 1 115 ? 54.335 41.075 47.932 1.00 11.30 115 GLY A CA 1
ATOM 887 C C . GLY A 1 115 ? 55.551 40.383 48.548 1.00 10.89 115 GLY A C 1
ATOM 888 O O . GLY A 1 115 ? 56.310 40.982 49.326 1.00 11.07 115 GLY A O 1
ATOM 889 N N . LEU A 1 116 ? 55.758 39.112 48.181 1.00 10.94 116 LEU A N 1
ATOM 890 C CA . LEU A 1 116 ? 56.908 38.357 48.698 1.00 10.10 116 LEU A CA 1
ATOM 891 C C . LEU A 1 116 ? 58.206 39.002 48.239 1.00 10.03 116 LEU A C 1
ATOM 892 O O . LEU A 1 116 ? 59.167 39.088 49.001 1.00 10.59 116 LEU A O 1
ATOM 897 N N . LYS A 1 117 ? 58.230 39.455 46.990 1.00 10.51 117 LYS A N 1
ATOM 898 C CA . LYS A 1 117 ? 59.428 40.088 46.447 1.00 12.82 117 LYS A CA 1
ATOM 899 C C . LYS A 1 117 ? 59.871 41.286 47.307 1.00 12.33 117 LYS A C 1
ATOM 900 O O . LYS A 1 117 ? 61.053 41.409 47.658 1.00 12.10 117 LYS A O 1
ATOM 906 N N . ASP A 1 118 ? 58.921 42.149 47.665 1.00 11.69 118 ASP A N 1
ATOM 907 C CA . ASP A 1 118 ? 59.250 43.312 48.479 1.00 12.08 118 ASP A CA 1
ATOM 908 C C . ASP A 1 118 ? 59.711 42.950 49.897 1.00 12.25 118 ASP A C 1
ATOM 909 O O . ASP A 1 118 ? 60.592 43.620 50.452 1.00 12.93 118 ASP A O 1
ATOM 914 N N . ILE A 1 119 ? 59.127 41.907 50.492 1.00 10.69 119 ILE A N 1
ATOM 915 C CA . ILE A 1 119 ? 59.544 41.483 51.824 1.00 11.62 119 ILE A CA 1
ATOM 916 C C . ILE A 1 119 ? 61.000 40.996 51.801 1.00 11.53 119 ILE A C 1
ATOM 917 O O . ILE A 1 119 ? 61.804 41.386 52.655 1.00 12.80 119 ILE A O 1
ATOM 922 N N . ILE A 1 120 ? 61.357 40.199 50.796 1.00 11.25 120 ILE A N 1
ATOM 923 C CA . ILE A 1 120 ? 62.733 39.699 50.667 1.00 12.19 120 ILE A CA 1
ATOM 924 C C . ILE A 1 120 ? 63.691 40.894 50.567 1.00 13.27 120 ILE A C 1
ATOM 925 O O . ILE A 1 120 ? 64.728 40.941 51.231 1.00 13.84 120 ILE A O 1
ATOM 930 N N . SER A 1 121 ? 63.328 41.869 49.748 1.00 13.22 121 SER A N 1
ATOM 931 C CA . SER A 1 121 ? 64.147 43.057 49.583 1.00 15.54 121 SER A CA 1
ATOM 932 C C . SER A 1 121 ? 64.347 43.841 50.894 1.00 16.38 121 SER A C 1
ATOM 933 O O . SER A 1 121 ? 65.488 44.036 51.337 1.00 16.86 121 SER A O 1
ATOM 936 N N . LYS A 1 122 ? 63.247 44.188 51.562 1.00 16.11 122 LYS A N 1
ATOM 937 C CA . LYS A 1 122 ? 63.300 44.973 52.795 1.00 17.08 122 LYS A CA 1
ATOM 938 C C . LYS A 1 122 ? 63.917 44.302 54.022 1.00 17.47 122 LYS A C 1
ATOM 939 O O . LYS A 1 122 ? 64.269 44.983 54.992 1.00 16.42 122 LYS A O 1
ATOM 945 N N . LEU A 1 123 ? 64.021 42.976 54.007 1.00 17.21 123 LEU A N 1
ATOM 946 C CA . LEU A 1 123 ? 64.653 42.260 55.115 1.00 17.48 123 LEU A CA 1
ATOM 947 C C . LEU A 1 123 ? 66.149 42.130 54.828 1.00 17.95 123 LEU A C 1
ATOM 948 O O . LEU A 1 123 ? 66.848 41.362 55.477 1.00 19.77 123 LEU A O 1
ATOM 953 N N . GLY A 1 124 ? 66.626 42.886 53.844 1.00 18.13 124 GLY A N 1
ATOM 954 C CA . GLY A 1 124 ? 68.030 42.858 53.476 1.00 20.29 124 GLY A CA 1
ATOM 955 C C . GLY A 1 124 ? 68.353 41.744 52.508 1.00 22.02 124 GLY A C 1
ATOM 956 O O . GLY A 1 124 ? 69.388 41.082 52.647 1.00 21.47 124 GLY A O 1
ATOM 957 N N . ASN A 1 125 ? 67.485 41.563 51.511 1.00 21.67 125 ASN A N 1
ATOM 958 C CA . ASN A 1 125 ? 67.634 40.511 50.503 1.00 22.28 125 ASN A CA 1
ATOM 959 C C . ASN A 1 125 ? 67.765 39.133 51.176 1.00 21.58 125 ASN A C 1
ATOM 960 O O . ASN A 1 125 ? 68.626 38.320 50.832 1.00 22.07 125 ASN A O 1
ATOM 969 N N . ASN A 1 126 ? 66.880 38.876 52.132 1.00 18.28 126 ASN A N 1
ATOM 970 C CA . ASN A 1 126 ? 66.889 37.620 52.871 1.00 18.00 126 ASN A CA 1
ATOM 971 C C . ASN A 1 126 ? 65.550 36.910 52.677 1.00 17.02 126 ASN A C 1
ATOM 972 O O . ASN A 1 126 ? 64.520 37.358 53.186 1.00 16.35 126 ASN A O 1
ATOM 977 N N . PRO A 1 127 ? 65.545 35.804 51.913 1.00 15.30 127 PRO A N 1
ATOM 978 C CA . PRO A 1 127 ? 64.319 35.039 51.651 1.00 14.85 127 PRO A CA 1
ATOM 979 C C . PRO A 1 127 ? 64.020 33.953 52.693 1.00 14.43 127 PRO A C 1
ATOM 980 O O . PRO A 1 127 ? 63.004 33.253 52.599 1.00 13.85 127 PRO A O 1
ATOM 984 N N . ASN A 1 128 ? 64.869 33.860 53.714 1.00 14.44 128 ASN A N 1
ATOM 985 C CA . ASN A 1 128 ? 64.735 32.825 54.728 1.00 16.10 128 ASN A CA 1
ATOM 986 C C . ASN A 1 128 ? 63.716 32.979 55.842 1.00 14.59 128 ASN A C 1
ATOM 987 O O . ASN A 1 128 ? 64.036 32.846 57.038 1.00 15.09 128 ASN A O 1
ATOM 992 N N . PHE A 1 129 ? 62.484 33.256 55.440 1.00 11.13 129 PHE A N 1
ATOM 993 C CA . PHE A 1 129 ? 61.388 33.351 56.378 1.00 10.46 129 PHE A CA 1
ATOM 994 C C . PHE A 1 129 ? 60.410 32.252 55.970 1.00 9.98 129 PHE A C 1
ATOM 995 O O . PHE A 1 129 ? 60.477 31.729 54.844 1.00 9.93 129 PHE A O 1
ATOM 1003 N N . HIS A 1 130 ? 59.557 31.858 56.908 1.00 9.25 130 HIS A N 1
ATOM 1004 C CA . HIS A 1 130 ? 58.561 30.823 56.661 1.00 9.92 130 HIS A CA 1
ATOM 1005 C C . HIS A 1 130 ? 57.353 31.371 55.889 1.00 10.37 130 HIS A C 1
ATOM 1006 O O . HIS A 1 130 ? 57.003 32.553 56.012 1.00 10.90 130 HIS A O 1
ATOM 1013 N N . ARG A 1 131 ? 56.694 30.504 55.130 1.00 9.33 131 ARG A N 1
ATOM 1014 C CA . ARG A 1 131 ? 55.519 30.901 54.367 1.00 9.20 131 ARG A CA 1
ATOM 1015 C C . ARG A 1 131 ? 54.417 29.861 54.480 1.00 9.45 131 ARG A C 1
ATOM 1016 O O . ARG A 1 131 ? 54.688 28.658 54.610 1.00 11.59 131 ARG A O 1
ATOM 1024 N N . LEU A 1 132 ? 53.183 30.349 54.505 1.00 8.42 132 LEU A N 1
ATOM 1025 C CA . LEU A 1 132 ? 51.996 29.512 54.477 1.00 8.58 132 LEU A CA 1
ATOM 1026 C C . LEU A 1 132 ? 51.406 29.829 53.088 1.00 9.54 132 LEU A C 1
ATOM 1027 O O . LEU A 1 132 ? 50.935 30.949 52.827 1.00 9.43 132 LEU A O 1
ATOM 1032 N N . ARG A 1 133 ? 51.523 28.866 52.181 1.00 8.85 133 ARG A N 1
ATOM 1033 C CA . ARG A 1 133 ? 51.051 28.979 50.801 1.00 9.21 133 ARG A CA 1
ATOM 1034 C C . ARG A 1 133 ? 49.593 28.524 50.709 1.00 9.03 133 ARG A C 1
ATOM 1035 O O . ARG A 1 133 ? 49.306 27.327 50.812 1.00 10.44 133 ARG A O 1
ATOM 1043 N N . ILE A 1 134 ? 48.675 29.470 50.524 1.00 8.26 134 ILE A N 1
ATOM 1044 C CA . ILE A 1 134 ? 47.247 29.171 50.449 1.00 8.26 134 ILE A CA 1
ATOM 1045 C C . ILE A 1 134 ? 46.807 29.068 48.981 1.00 9.43 134 ILE A C 1
ATOM 1046 O O . ILE A 1 134 ? 46.756 30.074 48.251 1.00 8.90 134 ILE A O 1
ATOM 1051 N N . GLY A 1 135 ? 46.482 27.851 48.549 1.00 8.56 135 GLY A N 1
ATOM 1052 C CA . GLY A 1 135 ? 46.099 27.622 47.167 1.00 9.19 135 GLY A CA 1
ATOM 1053 C C . GLY A 1 135 ? 44.895 28.389 46.659 1.00 8.81 135 GLY A C 1
ATOM 1054 O O . GLY A 1 135 ? 43.868 28.444 47.323 1.00 9.06 135 GLY A O 1
ATOM 1055 N N . ILE A 1 136 ? 45.048 29.030 45.498 1.00 9.85 136 ILE A N 1
ATOM 1056 C CA . ILE A 1 136 ? 43.944 29.767 44.863 1.00 10.57 136 ILE A CA 1
ATOM 1057 C C . ILE A 1 136 ? 43.718 29.312 43.407 1.00 10.50 136 ILE A C 1
ATOM 1058 O O . ILE A 1 136 ? 42.755 29.728 42.763 1.00 10.81 136 ILE A O 1
ATOM 1063 N N . GLY A 1 137 ? 44.579 28.432 42.902 1.00 10.93 137 GLY A N 1
ATOM 1064 C CA . GLY A 1 137 ? 44.441 27.991 41.522 1.00 12.36 137 GLY A CA 1
ATOM 1065 C C . GLY A 1 137 ? 45.155 28.946 40.567 1.00 14.10 137 GLY A C 1
ATOM 1066 O O . GLY A 1 137 ? 45.597 30.035 40.965 1.00 12.71 137 GLY A O 1
ATOM 1067 N N . HIS A 1 138 ? 45.244 28.552 39.296 1.00 15.24 138 HIS A N 1
ATOM 1068 C CA . HIS A 1 138 ? 45.937 29.333 38.270 1.00 18.10 138 HIS A CA 1
ATOM 1069 C C . HIS A 1 138 ? 44.997 29.454 37.076 1.00 19.87 138 HIS A C 1
ATOM 1070 O O . HIS A 1 138 ? 44.376 28.469 36.683 1.00 19.92 138 HIS A O 1
ATOM 1077 N N . PRO A 1 139 ? 44.914 30.649 36.461 1.00 19.83 139 PRO A N 1
ATOM 1078 C CA . PRO A 1 139 ? 44.025 30.859 35.306 1.00 22.84 139 PRO A CA 1
ATOM 1079 C C . PRO A 1 139 ? 44.458 30.258 33.951 1.00 24.73 139 PRO A C 1
ATOM 1080 O O . PRO A 1 139 ? 43.625 30.090 33.062 1.00 25.89 139 PRO A O 1
ATOM 1084 N N . GLY A 1 140 ? 45.748 29.968 33.789 1.00 26.14 140 GLY A N 1
ATOM 1085 C CA . GLY A 1 140 ? 46.222 29.384 32.535 1.00 28.47 140 GLY A CA 1
ATOM 1086 C C . GLY A 1 140 ? 47.499 29.989 31.973 1.00 29.03 140 GLY A C 1
ATOM 1087 O O . GLY A 1 140 ? 48.384 29.275 31.497 1.00 28.33 140 GLY A O 1
ATOM 1088 N N . ASP A 1 141 ? 47.596 31.314 32.027 1.00 30.26 141 ASP A N 1
ATOM 1089 C CA . ASP A 1 141 ? 48.774 32.025 31.536 1.00 32.16 141 ASP A CA 1
ATOM 1090 C C . ASP A 1 141 ? 48.926 33.342 32.281 1.00 32.48 141 ASP A C 1
ATOM 1091 O O . ASP A 1 141 ? 48.004 33.779 32.970 1.00 32.61 141 ASP A O 1
ATOM 1096 N N . LYS A 1 142 ? 50.072 33.983 32.107 1.00 32.10 142 LYS A N 1
ATOM 1097 C CA . LYS A 1 142 ? 50.380 35.236 32.785 1.00 34.51 142 LYS A CA 1
ATOM 1098 C C . LYS A 1 142 ? 49.474 36.424 32.459 1.00 34.34 142 LYS A C 1
ATOM 1099 O O . LYS A 1 142 ? 49.265 37.298 33.302 1.00 34.76 142 LYS A O 1
ATOM 1105 N N . ASN A 1 143 ? 48.912 36.437 31.257 1.00 34.02 143 ASN A N 1
ATOM 1106 C CA . ASN A 1 143 ? 48.040 37.535 30.846 1.00 34.13 143 ASN A CA 1
ATOM 1107 C C . ASN A 1 143 ? 46.748 37.596 31.644 1.00 32.20 143 ASN A C 1
ATOM 1108 O O . ASN A 1 143 ? 46.193 38.674 31.847 1.00 32.42 143 ASN A O 1
ATOM 1113 N N . LYS A 1 144 ? 46.283 36.447 32.122 1.00 28.81 144 LYS A N 1
ATOM 1114 C CA . LYS A 1 144 ? 45.032 36.397 32.887 1.00 25.95 144 LYS A CA 1
ATOM 1115 C C . LYS A 1 144 ? 45.225 36.523 34.399 1.00 22.36 144 LYS A C 1
ATOM 1116 O O . LYS A 1 144 ? 44.253 36.707 35.134 1.00 20.28 144 LYS A O 1
ATOM 1122 N N . VAL A 1 145 ? 46.476 36.473 34.852 1.00 20.83 145 VAL A N 1
ATOM 1123 C CA . VAL A 1 145 ? 46.770 36.537 36.277 1.00 19.44 145 VAL A CA 1
ATOM 1124 C C . VAL A 1 145 ? 46.281 37.796 36.991 1.00 19.27 145 VAL A C 1
ATOM 1125 O O . VAL A 1 145 ? 45.694 37.691 38.067 1.00 17.89 145 VAL A O 1
ATOM 1129 N N . VAL A 1 146 ? 46.472 38.971 36.391 1.00 19.84 146 VAL A N 1
ATOM 1130 C CA . VAL A 1 146 ? 46.051 40.228 37.035 1.00 20.79 146 VAL A CA 1
ATOM 1131 C C . VAL A 1 146 ? 44.573 40.253 37.416 1.00 19.14 146 VAL A C 1
ATOM 1132 O O . VAL A 1 146 ? 44.232 40.467 38.583 1.00 19.50 146 VAL A O 1
ATOM 1136 N N . GLY A 1 147 ? 43.698 40.000 36.447 1.00 18.23 147 GLY A N 1
ATOM 1137 C CA . GLY A 1 147 ? 42.271 40.003 36.717 1.00 17.48 147 GLY A CA 1
ATOM 1138 C C . GLY A 1 147 ? 41.854 38.875 37.647 1.00 18.16 147 GLY A C 1
ATOM 1139 O O . GLY A 1 147 ? 40.861 38.987 38.361 1.00 18.24 147 GLY A O 1
ATOM 1140 N N . PHE A 1 148 ? 42.625 37.786 37.640 1.00 17.07 148 PHE A N 1
ATOM 1141 C CA . PHE A 1 148 ? 42.347 36.627 38.486 1.00 14.93 148 PHE A CA 1
ATOM 1142 C C . PHE A 1 148 ? 42.642 36.906 39.978 1.00 13.86 148 PHE A C 1
ATOM 1143 O O . PHE A 1 148 ? 41.761 36.728 40.833 1.00 13.31 148 PHE A O 1
ATOM 1151 N N . VAL A 1 149 ? 43.859 37.348 40.297 1.00 12.98 149 VAL A N 1
ATOM 1152 C CA . VAL A 1 149 ? 44.194 37.610 41.696 1.00 14.18 149 VAL A CA 1
ATOM 1153 C C . VAL A 1 149 ? 43.416 38.781 42.291 1.00 14.94 149 VAL A C 1
ATOM 1154 O O . VAL A 1 149 ? 43.208 38.844 43.516 1.00 13.84 149 VAL A O 1
ATOM 1158 N N . LEU A 1 150 ? 43.002 39.717 41.437 1.00 14.56 150 LEU A N 1
ATOM 1159 C CA . LEU A 1 150 ? 42.220 40.852 41.910 1.00 15.68 150 LEU A CA 1
ATOM 1160 C C . LEU A 1 150 ? 40.716 40.580 41.727 1.00 16.88 150 LEU A C 1
ATOM 1161 O O . LEU A 1 150 ? 39.880 41.487 41.794 1.00 18.62 150 LEU A O 1
ATOM 1166 N N . GLY A 1 151 ? 40.379 39.308 41.537 1.00 16.38 151 GLY A N 1
ATOM 1167 C CA . GLY A 1 151 ? 38.998 38.907 41.380 1.00 15.57 151 GLY A CA 1
ATOM 1168 C C . GLY A 1 151 ? 38.532 38.158 42.619 1.00 16.31 151 GLY A C 1
ATOM 1169 O O . GLY A 1 151 ? 39.344 37.682 43.414 1.00 15.58 151 GLY A O 1
ATOM 1170 N N . LYS A 1 152 ? 37.217 38.076 42.789 1.00 17.71 152 LYS A N 1
ATOM 1171 C CA . LYS A 1 152 ? 36.578 37.391 43.909 1.00 17.76 152 LYS A CA 1
ATOM 1172 C C . LYS A 1 152 ? 36.284 35.946 43.459 1.00 18.27 152 LYS A C 1
ATOM 1173 O O . LYS A 1 152 ? 35.776 35.729 42.355 1.00 17.60 152 LYS A O 1
ATOM 1179 N N . PRO A 1 153 ? 36.636 34.934 44.282 1.00 17.89 153 PRO A N 1
ATOM 1180 C CA . PRO A 1 153 ? 36.381 33.540 43.892 1.00 16.48 153 PRO A CA 1
ATOM 1181 C C . PRO A 1 153 ? 34.904 33.164 43.946 1.00 16.13 153 PRO A C 1
ATOM 1182 O O . PRO A 1 153 ? 34.143 33.736 44.737 1.00 14.73 153 PRO A O 1
ATOM 1189 N N . PRO A 1 154 ? 34.462 32.251 43.060 1.00 15.16 154 PRO A N 1
ATOM 1190 C CA . PRO A 1 154 ? 33.056 31.831 43.078 1.00 16.00 154 PRO A CA 1
ATOM 1191 C C . PRO A 1 154 ? 32.817 31.136 44.438 1.00 16.68 154 PRO A C 1
ATOM 1192 O O . PRO A 1 154 ? 33.770 30.651 45.067 1.00 15.93 154 PRO A O 1
ATOM 1199 N N . VAL A 1 155 ? 31.562 31.062 44.877 1.00 18.19 155 VAL A N 1
ATOM 1200 C CA . VAL A 1 155 ? 31.220 30.444 46.166 1.00 19.23 155 VAL A CA 1
ATOM 1201 C C . VAL A 1 155 ? 31.835 29.057 46.429 1.00 20.40 155 VAL A C 1
ATOM 1202 O O . VAL A 1 155 ? 32.373 28.807 47.516 1.00 19.06 155 VAL A O 1
ATOM 1206 N N . SER A 1 156 ? 31.803 28.169 45.436 1.00 20.82 156 SER A N 1
ATOM 1207 C CA . SER A 1 156 ? 32.355 26.834 45.637 1.00 22.23 156 SER A CA 1
ATOM 1208 C C . SER A 1 156 ? 33.862 26.858 45.929 1.00 19.90 156 SER A C 1
ATOM 1209 O O . SER A 1 156 ? 34.337 26.095 46.766 1.00 20.74 156 SER A O 1
ATOM 1212 N N . GLU A 1 157 ? 34.609 27.732 45.255 1.00 17.15 157 GLU A N 1
ATOM 1213 C CA . GLU A 1 157 ? 36.045 27.837 4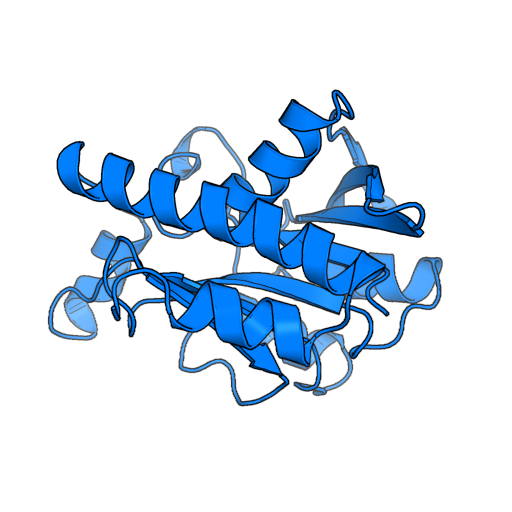5.507 1.00 15.79 157 GLU A CA 1
ATOM 1214 C C . GLU A 1 157 ? 36.303 28.474 46.860 1.00 13.50 157 GLU A C 1
ATOM 1215 O O . GLU A 1 157 ? 37.224 28.077 47.566 1.00 14.53 157 GLU A O 1
ATOM 1221 N N . GLN A 1 158 ? 35.492 29.467 47.219 1.00 13.38 158 GLN A N 1
ATOM 1222 C CA . GLN A 1 158 ? 35.636 30.133 48.512 1.00 13.54 158 GLN A CA 1
ATOM 1223 C C . GLN A 1 158 ? 35.487 29.114 49.652 1.00 14.27 158 GLN A C 1
ATOM 1224 O O . GLN A 1 158 ? 36.249 29.141 50.624 1.00 12.97 158 GLN A O 1
ATOM 1230 N N . LYS A 1 159 ? 34.519 28.203 49.525 1.00 14.70 159 LYS A N 1
ATOM 1231 C CA . LYS A 1 159 ? 34.303 27.187 50.556 1.00 15.66 159 LYS A CA 1
ATOM 1232 C C . LYS A 1 159 ? 35.572 26.341 50.724 1.00 14.67 159 LYS A C 1
ATOM 1233 O O . LYS A 1 159 ? 35.977 26.053 51.852 1.00 14.23 159 LYS A O 1
ATOM 1244 N N . LEU A 1 160 ? 36.203 25.959 49.609 1.00 12.43 160 LEU A N 1
ATOM 1245 C CA . LEU A 1 160 ? 37.429 25.156 49.660 1.00 12.78 160 LEU A CA 1
ATOM 1246 C C . LEU A 1 160 ? 38.588 25.906 50.309 1.00 12.27 160 LEU A C 1
ATOM 1247 O O . LEU A 1 160 ? 39.324 25.335 51.116 1.00 11.66 160 LEU A O 1
ATOM 1252 N N . ILE A 1 161 ? 38.755 27.181 49.949 1.00 12.52 161 ILE A N 1
ATOM 1253 C CA . ILE A 1 161 ? 39.827 27.995 50.528 1.00 12.11 161 ILE A CA 1
ATOM 1254 C C . ILE A 1 161 ? 39.610 28.140 52.037 1.00 12.71 161 ILE A C 1
ATOM 1255 O O . ILE A 1 161 ? 40.562 28.026 52.822 1.00 12.92 161 ILE A O 1
ATOM 1260 N N . ASP A 1 162 ? 38.360 28.366 52.446 1.00 13.85 162 ASP A N 1
ATOM 1261 C CA . ASP A 1 162 ? 38.014 28.500 53.867 1.00 13.86 162 ASP A CA 1
ATOM 1262 C C . ASP A 1 162 ? 38.376 27.234 54.659 1.00 14.02 162 ASP A C 1
ATOM 1263 O O . ASP A 1 162 ? 38.857 27.320 55.794 1.00 14.46 162 ASP A O 1
ATOM 1268 N N . GLU A 1 163 ? 38.155 26.065 54.059 1.00 14.98 163 GLU A N 1
ATOM 1269 C CA . GLU A 1 163 ? 38.503 24.804 54.707 1.00 15.77 163 GLU A CA 1
ATOM 1270 C C . GLU A 1 163 ? 40.011 24.719 54.928 1.00 14.86 163 GLU A C 1
ATOM 1271 O O . GLU A 1 163 ? 40.473 24.317 55.998 1.00 14.96 163 GLU A O 1
ATOM 1277 N N . ALA A 1 164 ? 40.778 25.043 53.892 1.00 12.52 164 ALA A N 1
ATOM 1278 C CA . ALA A 1 164 ? 42.231 24.981 53.993 1.00 12.31 164 ALA A CA 1
ATOM 1279 C C . ALA A 1 164 ? 42.751 25.948 55.047 1.00 12.04 164 ALA A C 1
ATOM 1280 O O . ALA A 1 164 ? 43.653 25.606 55.807 1.00 11.89 164 ALA A O 1
ATOM 1282 N N . ILE A 1 165 ? 42.174 27.149 55.099 1.00 11.73 165 ILE A N 1
ATOM 1283 C CA . ILE A 1 165 ? 42.597 28.160 56.073 1.00 12.96 165 ILE A CA 1
ATOM 1284 C C . ILE A 1 165 ? 42.326 27.694 57.503 1.00 13.13 165 ILE A C 1
ATOM 1285 O O . ILE A 1 165 ? 43.156 27.864 58.404 1.00 12.95 165 ILE A O 1
ATOM 1290 N N . ASP A 1 166 ? 41.168 27.082 57.700 1.00 14.88 166 ASP A N 1
ATOM 1291 C CA . ASP A 1 166 ? 40.790 26.548 59.008 1.00 16.49 166 ASP A CA 1
ATOM 1292 C C . ASP A 1 166 ? 41.813 25.461 59.438 1.00 16.29 166 ASP A C 1
ATOM 1293 O O . ASP A 1 166 ? 42.338 25.488 60.560 1.00 15.95 166 ASP A O 1
ATOM 1302 N N . GLU A 1 167 ? 42.128 24.532 58.533 1.00 14.36 167 GLU A N 1
ATOM 1303 C CA . GLU A 1 167 ? 43.093 23.477 58.834 1.00 13.84 167 GLU A CA 1
ATOM 1304 C C . GLU A 1 167 ? 44.480 24.082 59.104 1.00 13.98 167 GLU A C 1
ATOM 1305 O O . GLU A 1 167 ? 45.170 23.684 60.051 1.00 13.55 167 GLU A O 1
ATOM 1311 N N . ALA A 1 168 ? 44.879 25.049 58.275 1.00 12.61 168 ALA A N 1
ATOM 1312 C CA . ALA A 1 168 ? 46.168 25.718 58.433 1.00 11.60 168 ALA A CA 1
ATOM 1313 C C . ALA A 1 168 ? 46.275 26.376 59.822 1.00 11.44 168 ALA A C 1
ATOM 1314 O O . ALA A 1 168 ? 47.325 26.318 60.453 1.00 12.67 168 ALA A O 1
ATOM 1316 N N . ALA A 1 169 ? 45.191 26.977 60.305 1.00 13.28 169 ALA A N 1
ATOM 1317 C CA . ALA A 1 169 ? 45.200 27.613 61.631 1.00 14.40 169 ALA A CA 1
ATOM 1318 C C . ALA A 1 169 ? 45.451 26.568 62.728 1.00 16.35 169 ALA A C 1
ATOM 1319 O O . ALA A 1 169 ? 46.235 26.803 63.658 1.00 15.20 169 ALA A O 1
ATOM 1321 N N . ARG A 1 170 ? 44.798 25.414 62.624 1.00 16.41 170 ARG A N 1
ATOM 1322 C CA . ARG A 1 170 ? 44.997 24.355 63.617 1.00 18.48 170 ARG A CA 1
ATOM 1323 C C . ARG A 1 170 ? 46.433 23.821 63.568 1.00 18.87 170 ARG A C 1
ATOM 1324 O O . ARG A 1 170 ? 47.043 23.581 64.611 1.00 19.25 170 ARG A O 1
ATOM 1332 N N . CYS A 1 171 ? 46.988 23.662 62.368 1.00 16.17 171 CYS A N 1
ATOM 1333 C CA . CYS A 1 171 ? 48.353 23.177 62.227 1.00 15.53 171 CYS A CA 1
ATOM 1334 C C . CYS A 1 171 ? 49.393 24.198 62.715 1.00 15.94 171 CYS A C 1
ATOM 1335 O O . CYS A 1 171 ? 50.460 23.817 63.210 1.00 16.10 171 CYS A O 1
ATOM 1338 N N . THR A 1 172 ? 49.096 25.490 62.575 1.00 15.40 172 THR A N 1
ATOM 1339 C CA . THR A 1 172 ? 50.019 26.528 63.048 1.00 15.87 172 THR A CA 1
ATOM 1340 C C . THR A 1 172 ? 50.069 26.451 64.587 1.00 17.27 172 THR A C 1
ATOM 1341 O O . THR A 1 172 ? 51.135 26.549 65.197 1.00 17.05 172 THR A O 1
ATOM 1345 N N . GLU A 1 173 ? 48.918 26.203 65.205 1.00 17.96 173 GLU A N 1
ATOM 1346 C CA . GLU A 1 173 ? 48.876 26.086 66.654 1.00 21.03 173 GLU A CA 1
ATOM 1347 C C . GLU A 1 173 ? 49.677 24.842 67.060 1.00 21.64 173 GLU A C 1
ATOM 1348 O O . GLU A 1 173 ? 50.460 24.869 68.017 1.00 20.40 173 GLU A O 1
ATOM 1354 N N . MET A 1 174 ? 49.536 23.776 66.277 1.00 22.74 174 MET A N 1
ATOM 1355 C CA . MET A 1 174 ? 50.251 22.525 66.535 1.00 22.80 174 MET A CA 1
ATOM 1356 C C . MET A 1 174 ? 51.765 22.727 66.459 1.00 21.86 174 MET A C 1
ATOM 1357 O O . MET A 1 174 ? 52.520 22.096 67.187 1.00 20.69 174 MET A O 1
ATOM 1362 N N . TRP A 1 175 ? 52.200 23.598 65.553 1.00 19.97 175 TRP A N 1
ATOM 1363 C CA . TRP A 1 175 ? 53.611 23.909 65.375 1.00 18.89 175 TRP A CA 1
ATOM 1364 C C . TRP A 1 175 ? 54.205 24.348 66.718 1.00 20.07 175 TRP A C 1
ATOM 1365 O O . TRP A 1 175 ? 55.273 23.883 67.109 1.00 19.97 175 TRP A O 1
ATOM 1376 N N . PHE A 1 176 ? 53.479 25.189 67.447 1.00 21.89 176 PHE A N 1
ATOM 1377 C CA . PHE A 1 176 ? 53.936 25.698 68.749 1.00 23.37 176 PHE A CA 1
ATOM 1378 C C . PHE A 1 176 ? 54.033 24.649 69.861 1.00 25.14 176 PHE A C 1
ATOM 1379 O O . PHE A 1 176 ? 54.991 24.650 70.644 1.00 25.71 176 PHE A O 1
ATOM 1387 N N . THR A 1 177 ? 53.036 23.774 69.939 1.00 26.27 177 THR A N 1
ATOM 1388 C CA . THR A 1 177 ? 52.999 22.736 70.968 1.00 27.93 177 THR A CA 1
ATOM 1389 C C . THR A 1 177 ? 53.772 21.452 70.626 1.00 29.14 177 THR A C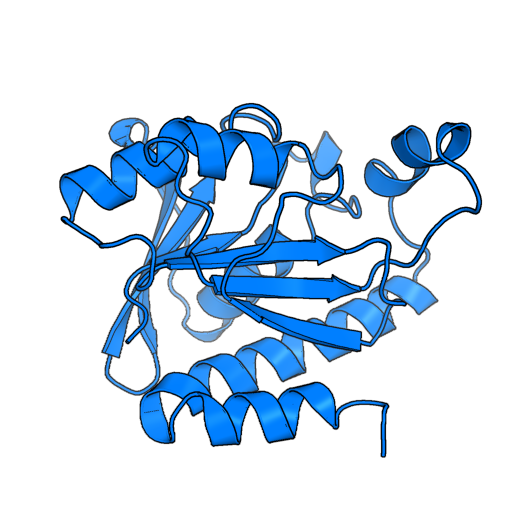 1
ATOM 1390 O O . THR A 1 177 ? 54.466 20.902 71.481 1.00 30.23 177 THR A O 1
ATOM 1394 N N . ASP A 1 178 ? 53.669 20.997 69.376 1.00 28.60 178 ASP A N 1
ATOM 1395 C CA . ASP A 1 178 ? 54.323 19.767 68.919 1.00 27.94 178 ASP A CA 1
ATOM 1396 C C . ASP A 1 178 ? 55.506 19.875 67.956 1.00 27.28 178 ASP A C 1
ATOM 1397 O O . ASP A 1 178 ? 56.149 18.865 67.671 1.00 28.89 178 ASP A O 1
ATOM 1402 N N . GLY A 1 179 ? 55.770 21.055 67.404 1.00 25.23 179 GLY A N 1
ATOM 1403 C CA . GLY A 1 179 ? 56.891 21.187 66.486 1.00 23.23 179 GLY A CA 1
ATOM 1404 C C . GLY A 1 179 ? 56.496 21.265 65.018 1.00 23.70 179 GLY A C 1
ATOM 1405 O O . GLY A 1 179 ? 55.427 20.787 64.613 1.00 22.39 179 GLY A O 1
ATOM 1406 N N . LEU A 1 180 ? 57.389 21.832 64.210 1.00 22.71 180 LEU A N 1
ATOM 1407 C CA . LEU A 1 180 ? 57.149 22.010 62.782 1.00 24.08 180 LEU A CA 1
ATOM 1408 C C . LEU A 1 180 ? 56.956 20.717 61.988 1.00 24.79 180 LEU A C 1
ATOM 1409 O O . LEU A 1 180 ? 56.077 20.646 61.127 1.00 23.02 180 LEU A O 1
AT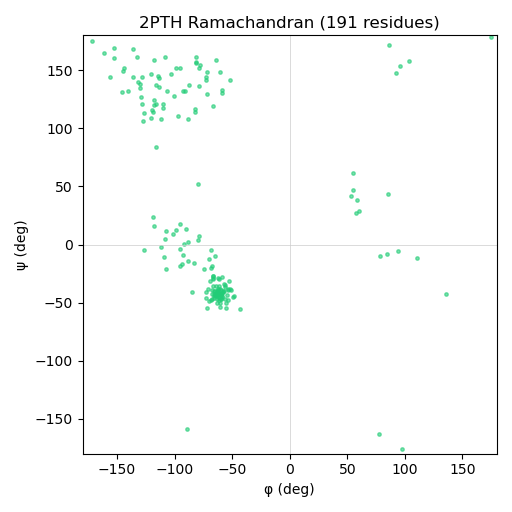OM 1414 N N . THR A 1 181 ? 57.776 19.703 62.265 1.00 24.37 181 THR A N 1
ATOM 1415 C CA . THR A 1 181 ? 57.681 18.430 61.548 1.00 26.38 181 THR A CA 1
ATOM 1416 C C . THR A 1 181 ? 56.278 17.822 61.618 1.00 26.49 181 THR A C 1
ATOM 1417 O O . THR A 1 181 ? 55.690 17.470 60.585 1.00 26.51 181 THR A O 1
ATOM 1421 N N . LYS A 1 182 ? 55.735 17.722 62.828 1.00 26.55 182 LYS A N 1
ATOM 1422 C CA . LYS A 1 182 ? 54.399 17.165 63.003 1.00 27.29 182 LYS A CA 1
ATOM 1423 C C . LYS A 1 182 ? 53.334 18.053 62.357 1.00 26.38 182 LYS A C 1
ATOM 1424 O O . LYS A 1 182 ? 52.418 17.554 61.697 1.00 26.19 182 LYS A O 1
ATOM 1430 N N . ALA A 1 183 ? 53.466 19.366 62.537 1.00 23.77 183 ALA A N 1
ATOM 1431 C CA . ALA A 1 183 ? 52.522 20.317 61.952 1.00 21.88 183 ALA A CA 1
ATOM 1432 C C . ALA A 1 183 ? 52.506 20.220 60.415 1.00 19.16 183 ALA A C 1
ATOM 1433 O O . ALA A 1 183 ? 51.432 20.227 59.806 1.00 17.95 183 ALA A O 1
ATOM 1435 N N . THR A 1 184 ? 53.688 20.097 59.808 1.00 18.31 184 THR A N 1
ATOM 1436 C CA . THR A 1 184 ? 53.825 19.987 58.352 1.00 19.52 184 THR A CA 1
ATOM 1437 C C . THR A 1 184 ? 53.208 18.692 57.833 1.00 21.52 184 THR A C 1
ATOM 1438 O O . THR A 1 184 ? 52.449 18.707 56.851 1.00 21.18 184 THR A O 1
ATOM 1442 N N . ASN A 1 185 ? 53.515 17.581 58.503 1.00 21.54 185 ASN A N 1
ATOM 1443 C CA . ASN A 1 185 ? 52.979 16.273 58.122 1.00 22.72 185 ASN A CA 1
ATOM 1444 C C . ASN A 1 185 ? 51.455 16.266 58.121 1.00 21.02 185 ASN A C 1
ATOM 1445 O O . ASN A 1 185 ? 50.833 15.710 57.209 1.00 21.55 185 ASN A O 1
ATOM 1450 N N . ARG A 1 186 ? 50.843 16.917 59.106 1.00 18.77 186 ARG A N 1
ATOM 1451 C CA . ARG A 1 186 ? 49.386 16.973 59.139 1.00 18.79 186 ARG A CA 1
ATOM 1452 C C . ARG A 1 186 ? 48.826 17.868 58.012 1.00 18.13 186 ARG A 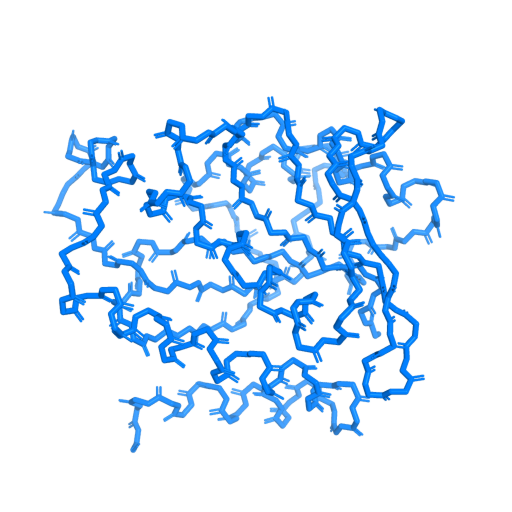C 1
ATOM 1453 O O . ARG A 1 186 ? 47.928 17.460 57.264 1.00 16.39 186 ARG A O 1
ATOM 1461 N N . LEU A 1 187 ? 49.378 19.070 57.865 1.00 16.57 187 LEU A N 1
ATOM 1462 C CA . LEU A 1 187 ? 48.879 19.989 56.842 1.00 15.82 187 LEU A CA 1
ATOM 1463 C C . LEU A 1 187 ? 49.026 19.455 55.420 1.00 14.94 187 LEU A C 1
ATOM 1464 O O . LEU A 1 187 ? 48.091 19.556 54.618 1.00 16.20 187 LEU A O 1
ATOM 1469 N N . HIS A 1 188 ? 50.191 18.895 55.105 1.00 13.60 188 HIS A N 1
ATOM 1470 C CA . HIS A 1 188 ? 50.434 18.387 53.757 1.00 15.03 188 HIS A CA 1
ATOM 1471 C C . HIS A 1 188 ? 49.620 17.132 53.424 1.00 15.13 188 HIS A C 1
ATOM 1472 O O . HIS A 1 188 ? 49.564 16.724 52.267 1.00 15.69 188 HIS A O 1
ATOM 1479 N N . ALA A 1 189 ? 49.013 16.517 54.440 1.00 14.09 189 ALA A N 1
ATOM 1480 C CA . ALA A 1 189 ? 48.180 15.330 54.231 1.00 14.88 189 ALA A CA 1
ATOM 1481 C C . ALA A 1 189 ? 46.735 15.735 53.929 1.00 14.94 189 ALA A C 1
ATOM 1482 O O . ALA A 1 189 ? 45.936 14.923 53.454 1.00 15.15 189 ALA A O 1
ATOM 1484 N N . PHE A 1 190 ? 46.405 16.999 54.197 1.00 15.78 190 PHE A N 1
ATOM 1485 C CA . PHE A 1 190 ? 45.066 17.518 53.976 1.00 17.32 190 PHE A CA 1
ATOM 1486 C C . PHE A 1 190 ? 44.816 17.514 52.470 1.00 18.84 190 PHE A C 1
ATOM 1487 O O . PHE A 1 190 ? 45.574 18.127 51.704 1.00 21.49 190 PHE A O 1
ATOM 1495 N N . LYS A 1 191 ? 43.793 16.763 52.067 1.00 17.29 191 LYS A N 1
ATOM 1496 C CA . LYS A 1 191 ? 43.368 16.589 50.666 1.00 16.56 191 LYS A CA 1
ATOM 1497 C C . LYS A 1 191 ? 44.233 15.610 49.873 1.00 14.26 191 LYS A C 1
ATOM 1498 O O . LYS A 1 191 ? 43.887 15.263 48.744 1.00 13.44 191 LYS A O 1
ATOM 1509 N N . ALA A 1 192 ? 45.352 15.188 50.449 1.00 13.19 192 ALA A N 1
ATOM 1510 C CA . ALA A 1 192 ? 46.248 14.245 49.797 1.00 13.13 192 ALA A CA 1
ATOM 1511 C C . ALA A 1 192 ? 45.947 12.792 50.211 1.00 15.90 192 ALA A C 1
ATOM 1512 O O . ALA A 1 192 ? 46.374 11.839 49.543 1.00 13.35 192 ALA A O 1
ATOM 1514 N N . GLN A 1 193 ? 45.207 12.624 51.301 1.00 18.89 193 GLN A N 1
ATOM 1515 C CA . GLN A 1 193 ? 44.856 11.294 51.792 1.00 23.25 193 GLN A CA 1
ATOM 1516 C C . GLN A 1 193 ? 43.436 11.305 52.355 1.00 24.95 193 GLN A C 1
ATOM 1517 O O . GLN A 1 193 ? 43.020 12.351 52.918 1.00 25.30 193 GLN A O 1
#